Protein AF-A0A8S3G442-F1 (afdb_monomer)

Mean predicted aligned error: 13.62 Å

Solvent-accessible surface area (backbone atoms only — not comparable to full-atom values): 12020 Å² total; per-residue (Å²): 132,86,89,55,69,63,75,75,56,76,86,79,78,70,96,75,92,61,94,71,61,68,75,75,36,70,69,55,65,61,31,68,63,55,66,76,34,65,86,58,74,58,79,45,80,46,79,48,76,46,67,48,62,57,96,81,64,96,60,79,54,86,41,74,48,76,45,80,46,73,48,73,60,92,69,60,79,90,51,52,67,72,61,49,48,61,55,53,50,51,55,50,42,31,45,75,70,30,49,76,38,79,94,72,75,40,72,47,62,47,80,93,85,76,89,85,66,55,75,56,58,49,20,51,79,66,75,44,63,74,52,81,87,45,57,57,49,50,88,63,29,65,47,44,51,92,54,68,84,57,59,70,94,79,54,94,60,62,61,65,44,71,71,59,50,52,55,50,52,51,52,52,52,52,54,55,69,71,50,88,68,78,89,79,134

Sequence (185 aa):
LIKNFNQIINQNAHDTDLMFDYRHASQAKLHPVLKNKPDSLWFQLYVDEIGLTNPIGVKKDTQKVTMLYFQLADLPDTVNSMFFEPIVQDLNTLQTSGIFIPALRTQLNFAFTVLAGDNLGSNDIGGFQKNFNNGQFCRYCHINYDQRLIPLSQISHPHRTIDRHDNLVQQVINLNTDFILQGVL

Secondary structure (DSSP, 8-state):
--S-GGGSS-TT----SS---GGGSHHHHT-HHHHH-TTPPPEEEEEEEEEE--SSSS-TTSEEEEEEEEEE-S--GGGHHHHHHHHHHHHHHHHHT-EEEGGGTEEEPP--------HHHHHHHTT--S-SSSS---SSB---GGGTTS-GGG--PPBP-HHHHHHHHHHHHHHHHH-------

Organism: NCBI:txid392030

pLDDT: mean 72.91, std 14.62, range [24.36, 93.94]

Radius of gyration: 22.72 Å; Cα contacts (8 Å, |Δi|>4): 151; chains: 1; bounding box: 51×57×52 Å

Nearest PDB structures (foldseek):
  1qy7-assembly1_A  TM=2.957E-01  e=1.611E+00  Synechococcus elongatus PCC 7942 = FACHB-805
  3otc-assembly1_A-2  TM=1.597E-01  e=1.041E+00  Homo sapiens

Structure (mmCIF, N/CA/C/O backbone):
data_AF-A0A8S3G442-F1
#
_entry.id   AF-A0A8S3G442-F1
#
loop_
_atom_site.group_PDB
_atom_site.id
_atom_site.type_symbol
_atom_site.label_atom_id
_atom_site.label_alt_id
_atom_site.label_comp_id
_atom_site.label_asym_id
_atom_site.label_entity_id
_atom_site.label_seq_id
_atom_site.pdbx_PDB_ins_code
_atom_site.Cartn_x
_atom_site.Cartn_y
_atom_site.Cartn_z
_atom_site.occupancy
_atom_site.B_iso_or_equiv
_atom_site.auth_seq_id
_atom_site.auth_comp_id
_atom_site.auth_asym_id
_atom_site.auth_atom_id
_atom_site.pdbx_PDB_model_num
ATOM 1 N N . LEU A 1 1 ? -19.771 -18.845 -9.005 1.00 37.91 1 LEU A N 1
ATOM 2 C CA . LEU A 1 1 ? -20.437 -18.206 -7.846 1.00 37.91 1 LEU A CA 1
ATOM 3 C C . LEU A 1 1 ? -20.083 -19.001 -6.598 1.00 37.91 1 LEU A C 1
ATOM 5 O O . LEU A 1 1 ? -20.616 -20.091 -6.416 1.00 37.91 1 LEU A O 1
ATOM 9 N N . ILE A 1 2 ? -19.128 -18.507 -5.806 1.00 37.22 2 ILE A N 1
ATOM 10 C CA . ILE A 1 2 ? -18.793 -19.076 -4.492 1.00 37.22 2 ILE A CA 1
ATOM 11 C C . ILE A 1 2 ? -20.034 -18.890 -3.615 1.00 37.22 2 ILE A C 1
ATOM 13 O O . ILE A 1 2 ? -20.482 -17.765 -3.427 1.00 37.22 2 ILE A O 1
ATOM 17 N N . LYS A 1 3 ? -20.655 -19.991 -3.175 1.00 43.91 3 LYS A N 1
ATOM 18 C CA . LYS A 1 3 ? -21.930 -19.945 -2.436 1.00 43.91 3 LYS A CA 1
ATOM 19 C C . LYS A 1 3 ? -21.749 -19.677 -0.936 1.00 43.91 3 LYS A C 1
ATOM 21 O O . LYS A 1 3 ? -22.724 -19.316 -0.288 1.00 43.91 3 LYS A O 1
ATOM 26 N N . ASN A 1 4 ? -20.541 -19.861 -0.391 1.00 52.12 4 ASN A N 1
ATOM 27 C CA . ASN A 1 4 ? -20.175 -19.490 0.979 1.00 52.12 4 ASN A CA 1
ATOM 28 C C . ASN A 1 4 ? -18.644 -19.559 1.161 1.00 52.12 4 ASN A C 1
ATOM 30 O O . ASN A 1 4 ? -18.049 -20.581 0.816 1.00 52.12 4 ASN A O 1
ATOM 34 N N . PHE A 1 5 ? -18.012 -18.522 1.718 1.00 49.75 5 PHE A N 1
ATOM 35 C CA . PHE A 1 5 ? -16.560 -18.496 1.969 1.00 49.75 5 PHE A CA 1
ATOM 36 C C . PHE A 1 5 ? -16.107 -19.595 2.950 1.00 49.75 5 PHE A C 1
ATOM 38 O O . PHE A 1 5 ? -15.054 -20.203 2.768 1.00 49.75 5 PHE A O 1
ATOM 45 N N . ASN A 1 6 ? -16.950 -19.955 3.924 1.00 52.22 6 ASN A N 1
ATOM 46 C CA . ASN A 1 6 ? -16.612 -20.947 4.951 1.00 52.22 6 ASN A CA 1
ATOM 47 C C . ASN A 1 6 ? -16.590 -22.404 4.463 1.00 52.22 6 ASN A C 1
ATOM 49 O O . ASN A 1 6 ? -16.160 -23.283 5.207 1.00 52.22 6 ASN A O 1
ATOM 53 N N . GLN A 1 7 ? -17.051 -22.696 3.240 1.00 52.62 7 GLN A N 1
ATOM 54 C CA . GLN A 1 7 ? -16.973 -24.054 2.678 1.00 52.62 7 GLN A CA 1
ATOM 55 C C . GLN A 1 7 ? -15.556 -24.434 2.222 1.00 52.62 7 GLN A C 1
ATOM 57 O O . GLN A 1 7 ? -15.289 -25.614 2.012 1.00 52.62 7 GLN A O 1
ATOM 62 N N . ILE A 1 8 ? -14.656 -23.455 2.082 1.00 52.94 8 ILE A N 1
ATOM 63 C CA . ILE A 1 8 ? -13.261 -23.658 1.661 1.00 52.94 8 ILE A CA 1
ATOM 64 C C . ILE A 1 8 ? -12.382 -24.093 2.852 1.00 52.94 8 ILE A C 1
ATOM 66 O O . ILE A 1 8 ? -11.329 -24.703 2.673 1.00 52.94 8 ILE A O 1
ATOM 70 N N . ILE A 1 9 ? -12.835 -23.841 4.083 1.00 53.84 9 ILE A N 1
ATOM 71 C CA . ILE A 1 9 ? -12.091 -24.138 5.308 1.00 53.84 9 ILE A CA 1
ATOM 72 C C . ILE A 1 9 ? -12.263 -25.620 5.667 1.00 53.84 9 ILE A C 1
ATOM 74 O O . ILE A 1 9 ? -13.377 -26.101 5.879 1.00 53.84 9 ILE A O 1
ATOM 78 N N . ASN A 1 10 ? -11.152 -26.353 5.771 1.00 54.84 10 ASN A N 1
ATOM 79 C CA . ASN A 1 10 ? -11.156 -27.767 6.138 1.00 54.84 10 ASN A CA 1
ATOM 80 C C . ASN A 1 10 ? -11.559 -27.940 7.616 1.00 54.84 10 ASN A C 1
ATOM 82 O O . ASN A 1 10 ? -10.748 -27.785 8.527 1.00 54.84 10 ASN A O 1
ATOM 86 N N . GLN A 1 11 ? -12.832 -28.252 7.864 1.00 54.38 11 GLN A N 1
ATOM 87 C CA . GLN A 1 11 ? -13.404 -28.335 9.217 1.00 54.38 11 GLN A CA 1
ATOM 88 C C . GLN A 1 11 ? -12.864 -29.514 10.051 1.00 54.38 11 GLN A C 1
ATOM 90 O O . GLN A 1 11 ? -13.058 -29.536 11.266 1.00 54.38 11 GLN A O 1
ATOM 95 N N . ASN A 1 12 ? -12.166 -30.460 9.414 1.00 54.53 12 ASN A N 1
ATOM 96 C CA . ASN A 1 12 ? -11.739 -31.738 9.992 1.00 54.53 12 ASN A CA 1
ATOM 97 C C . ASN A 1 12 ? -10.249 -31.782 10.381 1.00 54.53 12 ASN A C 1
ATOM 99 O O . ASN A 1 12 ? -9.679 -32.866 10.495 1.00 54.53 12 ASN A O 1
ATOM 103 N N . ALA A 1 13 ? -9.585 -30.636 10.562 1.00 54.72 13 ALA A N 1
ATOM 104 C CA . ALA A 1 13 ? -8.221 -30.626 11.089 1.00 54.72 13 ALA A CA 1
ATOM 105 C C . ALA A 1 13 ? -8.209 -31.189 12.526 1.00 54.72 13 ALA A C 1
ATOM 107 O O . ALA A 1 13 ? -8.815 -30.611 13.432 1.00 54.72 13 ALA A O 1
ATOM 108 N N . HIS A 1 14 ? -7.559 -32.340 12.714 1.00 53.50 14 HIS A N 1
ATOM 109 C CA . HIS A 1 14 ? -7.411 -33.014 14.005 1.00 53.50 14 HIS A CA 1
ATOM 110 C C . HIS A 1 14 ? -6.116 -32.599 14.693 1.00 53.50 14 HIS A C 1
ATOM 112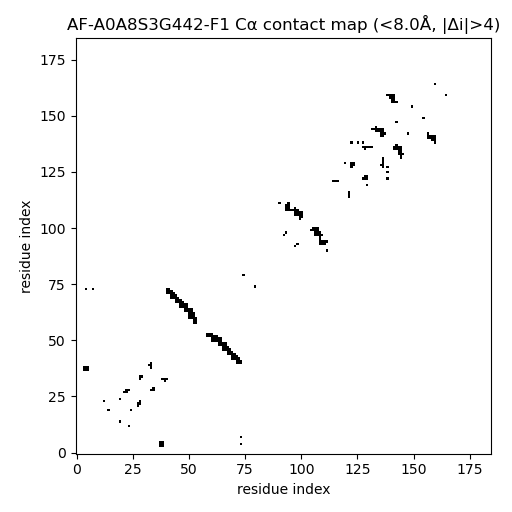 O O . HIS A 1 14 ? -5.108 -32.434 14.016 1.00 53.50 14 HIS A O 1
ATOM 118 N N . ASP A 1 15 ? -6.158 -32.485 16.022 1.00 51.94 15 ASP A N 1
ATOM 119 C CA . ASP A 1 15 ? -5.006 -32.182 16.872 1.00 51.94 15 ASP A CA 1
ATOM 120 C C . ASP A 1 15 ? -3.998 -33.347 16.853 1.00 51.94 15 ASP A C 1
ATOM 122 O O . ASP A 1 15 ? -4.249 -34.407 17.426 1.00 51.94 15 ASP A O 1
ATOM 126 N N . THR A 1 16 ? -2.903 -33.190 16.109 1.00 57.78 16 THR A N 1
ATOM 127 C CA . THR A 1 16 ? -1.846 -34.198 15.908 1.00 57.78 16 THR A CA 1
ATOM 128 C C . THR A 1 16 ? -0.483 -33.693 16.384 1.00 57.78 16 THR A C 1
ATOM 130 O O . THR A 1 16 ? 0.535 -34.100 15.828 1.00 57.78 16 THR A O 1
ATOM 133 N N . ASP A 1 17 ? -0.446 -32.776 17.359 1.00 50.75 17 ASP A N 1
ATOM 134 C CA . ASP A 1 17 ? 0.805 -32.210 17.902 1.00 50.75 17 ASP A CA 1
ATOM 135 C C . ASP A 1 17 ? 1.623 -31.377 16.878 1.00 50.75 17 ASP A C 1
ATOM 137 O O . ASP A 1 17 ? 2.811 -31.106 17.047 1.00 50.75 17 ASP A O 1
ATOM 141 N N . LEU A 1 18 ? 0.978 -30.945 15.786 1.00 55.62 18 LEU A N 1
ATOM 142 C CA . LEU A 1 18 ? 1.510 -29.991 14.805 1.00 55.62 18 LEU A CA 1
ATOM 143 C C . LEU A 1 18 ? 1.014 -28.578 15.147 1.00 55.62 18 LEU A C 1
ATOM 145 O O . LEU A 1 18 ? -0.081 -28.424 15.676 1.00 55.62 18 LEU A O 1
ATOM 149 N N . MET A 1 19 ? 1.779 -27.524 14.831 1.00 50.34 19 MET A N 1
ATOM 150 C CA . MET A 1 19 ? 1.280 -26.150 14.995 1.00 50.34 19 MET A CA 1
ATOM 151 C C . MET A 1 19 ? 0.009 -25.944 14.154 1.00 50.34 19 MET A C 1
ATOM 153 O O . MET A 1 19 ? 0.063 -25.942 12.924 1.00 50.34 19 MET A O 1
ATOM 157 N N . PHE A 1 20 ? -1.130 -25.754 14.823 1.00 54.91 20 PHE A N 1
ATOM 158 C CA . PHE A 1 20 ? -2.394 -25.406 14.183 1.00 54.91 20 PHE A CA 1
ATOM 159 C C . PHE A 1 20 ? -2.461 -23.906 13.901 1.00 54.91 20 PHE A C 1
ATOM 161 O O . PHE A 1 20 ? -2.120 -23.086 14.751 1.00 54.91 20 PHE A O 1
ATOM 168 N N . ASP A 1 21 ? -2.967 -23.545 12.720 1.00 57.12 21 ASP A N 1
ATOM 169 C CA . ASP A 1 21 ? -3.413 -22.177 12.433 1.00 57.12 21 ASP A CA 1
ATOM 170 C C . ASP A 1 21 ? -4.415 -21.730 13.523 1.00 57.12 21 ASP A C 1
ATOM 172 O O . ASP A 1 21 ? -5.275 -22.522 13.927 1.00 57.12 21 ASP A O 1
ATOM 176 N N . TYR A 1 22 ? -4.319 -20.477 13.993 1.00 65.88 22 TYR A N 1
ATOM 177 C CA . TYR A 1 22 ? -5.217 -19.889 15.002 1.00 65.88 22 TYR A CA 1
ATOM 178 C C . TYR A 1 22 ? -6.703 -20.082 14.651 1.00 65.88 22 TYR A C 1
ATOM 180 O O . TYR A 1 22 ? -7.542 -20.200 15.543 1.00 65.88 22 TYR A O 1
ATOM 188 N N . ARG A 1 23 ? -7.031 -20.218 13.360 1.00 61.12 23 ARG A N 1
ATOM 189 C CA . ARG A 1 23 ? -8.368 -20.569 12.850 1.00 61.12 23 ARG A CA 1
ATOM 190 C C . ARG A 1 23 ? -8.952 -21.863 13.429 1.00 61.12 23 ARG A C 1
ATOM 192 O O . ARG A 1 23 ? -10.172 -22.009 13.501 1.00 61.12 23 ARG A O 1
ATOM 199 N N . HIS A 1 24 ? -8.120 -22.798 13.877 1.00 63.69 24 HIS A N 1
ATOM 200 C CA . HIS A 1 24 ? -8.580 -24.043 14.494 1.00 63.69 24 HIS A CA 1
ATOM 201 C C . HIS A 1 24 ? -8.859 -23.911 15.995 1.00 63.69 24 HIS A C 1
ATOM 203 O O . HIS A 1 24 ? -9.511 -24.795 16.563 1.00 63.69 24 HIS A O 1
ATOM 209 N N . ALA A 1 25 ? -8.433 -22.810 16.625 1.00 65.38 25 ALA A N 1
ATOM 210 C CA . ALA A 1 25 ? -8.655 -22.565 18.040 1.00 65.38 25 ALA A CA 1
ATOM 211 C C . ALA A 1 25 ? -10.155 -22.451 18.350 1.00 65.38 25 ALA A C 1
ATOM 213 O O . ALA A 1 25 ? -10.929 -21.821 17.624 1.00 65.38 25 ALA A O 1
ATOM 214 N N . SER A 1 26 ? -10.572 -23.022 19.481 1.00 64.50 26 SER A N 1
ATOM 215 C CA . SER A 1 26 ? -11.960 -22.952 19.961 1.00 64.50 26 SER A CA 1
ATOM 216 C C . SER A 1 26 ? -12.456 -21.508 20.104 1.00 64.50 26 SER A C 1
ATOM 218 O O . SER A 1 26 ? -13.609 -21.217 19.800 1.00 64.50 26 SER A O 1
ATOM 220 N N . GLN A 1 27 ? -11.564 -20.593 20.490 1.00 67.25 27 GLN A N 1
ATOM 221 C CA . GLN A 1 27 ? -11.832 -19.157 20.591 1.00 67.25 27 GLN A CA 1
ATOM 222 C C . GLN A 1 27 ? -12.149 -18.523 19.229 1.00 67.25 27 GLN A C 1
ATOM 224 O O . GLN A 1 27 ? -13.106 -17.759 19.126 1.00 67.25 27 GLN A O 1
ATOM 229 N N . ALA A 1 28 ? -11.404 -18.882 18.178 1.00 64.81 28 ALA A N 1
ATOM 230 C CA . ALA A 1 28 ? -11.645 -18.396 16.822 1.00 64.81 28 ALA A CA 1
ATOM 231 C C . ALA A 1 28 ? -12.974 -18.933 16.263 1.00 64.81 28 ALA A C 1
ATOM 233 O O . ALA A 1 28 ? -13.785 -18.165 15.748 1.00 64.81 28 ALA A O 1
ATOM 234 N N . LYS A 1 29 ? -13.256 -20.231 16.459 1.00 66.56 29 LYS A N 1
ATOM 235 C CA . LYS A 1 29 ? -14.513 -20.880 16.028 1.00 66.56 29 LYS A CA 1
ATOM 236 C C . LYS A 1 29 ? -15.763 -20.306 16.705 1.00 66.56 29 LYS A C 1
ATOM 238 O O . LYS A 1 29 ? -16.852 -20.359 16.139 1.00 66.56 29 LYS A O 1
ATOM 243 N N . LEU A 1 30 ? -15.624 -19.770 17.918 1.00 71.69 30 LEU A N 1
ATOM 244 C CA . LEU A 1 30 ? -16.724 -19.197 18.699 1.00 71.69 30 LEU A CA 1
ATOM 245 C C . LEU A 1 30 ? -16.845 -17.672 18.564 1.00 71.69 30 LEU A C 1
ATOM 247 O O . LEU A 1 30 ? -17.698 -17.079 19.229 1.00 71.69 30 LEU A O 1
ATOM 251 N N . HIS A 1 31 ? -16.039 -17.028 17.713 1.00 78.88 31 HIS A N 1
ATOM 252 C CA . HIS A 1 31 ? -16.061 -15.577 17.573 1.00 78.88 31 HIS A CA 1
ATOM 253 C C . HIS A 1 31 ? -17.461 -15.083 17.139 1.00 78.88 31 HIS A C 1
ATOM 255 O O . HIS A 1 31 ? -17.970 -15.531 16.105 1.00 78.88 31 HIS A O 1
ATOM 261 N N . PRO A 1 32 ? -18.105 -14.147 17.872 1.00 79.69 32 PRO A N 1
ATOM 262 C CA . PRO A 1 32 ? -19.507 -13.778 17.646 1.00 79.69 32 PRO A CA 1
ATOM 263 C C . PRO A 1 32 ? -19.808 -13.290 16.228 1.00 79.69 32 PRO A C 1
ATOM 265 O O . PRO A 1 32 ? -20.873 -13.576 15.685 1.00 79.69 32 PRO A O 1
ATOM 268 N N . VAL A 1 33 ? -18.866 -12.569 15.614 1.00 78.25 33 VAL A N 1
ATOM 269 C CA . VAL A 1 33 ? -19.019 -12.071 14.240 1.00 78.25 33 VAL A CA 1
ATOM 270 C C . VAL A 1 33 ? -18.999 -13.228 13.244 1.00 78.25 33 VAL A C 1
ATOM 272 O O . VAL A 1 33 ? -19.878 -13.294 12.395 1.00 78.25 33 VAL A O 1
ATOM 275 N N . LEU A 1 34 ? -18.080 -14.184 13.397 1.00 73.19 34 LEU A N 1
ATOM 276 C CA . LEU A 1 34 ? -17.962 -15.324 12.482 1.00 73.19 34 LEU A CA 1
ATOM 277 C C . LEU A 1 34 ? -19.134 -16.294 12.635 1.00 73.19 34 LEU A C 1
ATOM 279 O O . LEU A 1 34 ? -19.632 -16.832 11.653 1.00 73.19 34 LEU A O 1
ATOM 283 N N . LYS A 1 35 ? -19.623 -16.463 13.868 1.00 73.00 35 LYS A N 1
ATOM 284 C CA . LYS A 1 35 ? -20.786 -17.304 14.158 1.00 73.00 35 LYS A CA 1
ATOM 285 C C . LYS A 1 35 ? -22.081 -16.740 13.568 1.00 73.00 35 LYS A C 1
ATOM 287 O O . LYS A 1 35 ? -22.903 -17.502 13.072 1.00 73.00 35 LYS A O 1
ATOM 292 N N . ASN A 1 36 ? -22.280 -15.423 13.650 1.00 79.25 36 ASN A N 1
ATOM 293 C CA . ASN A 1 36 ? -23.547 -14.786 13.274 1.00 79.25 36 ASN A CA 1
ATOM 294 C C . ASN A 1 36 ? -23.567 -14.262 11.832 1.00 79.25 36 ASN A C 1
ATOM 296 O O . ASN A 1 36 ? -24.643 -14.006 11.295 1.00 79.25 36 ASN A O 1
ATOM 300 N N . LYS A 1 37 ? -22.399 -14.062 11.215 1.00 80.19 37 LYS A N 1
ATOM 301 C CA . LYS A 1 37 ? -22.257 -13.520 9.862 1.00 80.19 37 LYS A CA 1
ATOM 302 C C . LYS A 1 37 ? -21.326 -14.430 9.051 1.00 80.19 37 LYS A C 1
ATOM 304 O O . LYS A 1 37 ? -20.115 -14.206 9.068 1.00 80.19 37 LYS A O 1
ATOM 309 N N . PRO A 1 38 ? -21.866 -15.440 8.347 1.00 70.25 38 PRO A N 1
ATOM 310 C CA . PRO A 1 38 ? -21.060 -16.446 7.654 1.00 70.25 38 PRO A CA 1
ATOM 311 C C . PRO A 1 38 ? -20.217 -15.878 6.502 1.00 70.25 38 PRO A C 1
ATOM 313 O O . PRO A 1 38 ? -19.219 -16.484 6.141 1.00 70.25 38 PRO A O 1
ATOM 316 N N . ASP A 1 39 ? -20.547 -14.702 5.970 1.00 71.75 39 ASP A N 1
ATOM 317 C CA . ASP A 1 39 ? -19.748 -14.035 4.929 1.00 71.75 39 ASP A CA 1
ATOM 318 C C . ASP A 1 39 ? -18.629 -13.141 5.503 1.00 71.75 39 ASP A C 1
ATOM 320 O O . ASP A 1 39 ? -18.079 -12.288 4.809 1.00 71.75 39 ASP A O 1
ATOM 324 N N . SER A 1 40 ? -18.310 -13.286 6.792 1.00 72.00 40 SER A N 1
ATOM 325 C CA . SER A 1 40 ? -17.250 -12.511 7.442 1.00 72.00 40 SER A CA 1
ATOM 326 C C . SER A 1 40 ? -15.877 -13.110 7.169 1.00 72.00 40 SER A C 1
ATOM 328 O O . SER A 1 40 ? -15.684 -14.317 7.292 1.00 72.00 40 SER A O 1
ATOM 330 N N . LEU A 1 41 ? -14.908 -12.245 6.882 1.00 70.31 41 LEU A N 1
ATOM 331 C CA . LEU A 1 41 ? -13.519 -12.631 6.656 1.00 70.31 41 LEU A CA 1
ATOM 332 C C . LEU A 1 41 ? -12.704 -12.568 7.944 1.00 70.31 41 LEU A C 1
ATOM 334 O O . LEU A 1 41 ? -12.987 -11.778 8.851 1.00 70.31 41 LEU A O 1
ATOM 338 N N . TRP A 1 42 ? -11.650 -13.379 7.991 1.00 72.00 42 TRP A N 1
ATOM 339 C CA . TRP A 1 42 ? -10.644 -13.280 9.035 1.00 72.00 42 TRP A CA 1
AT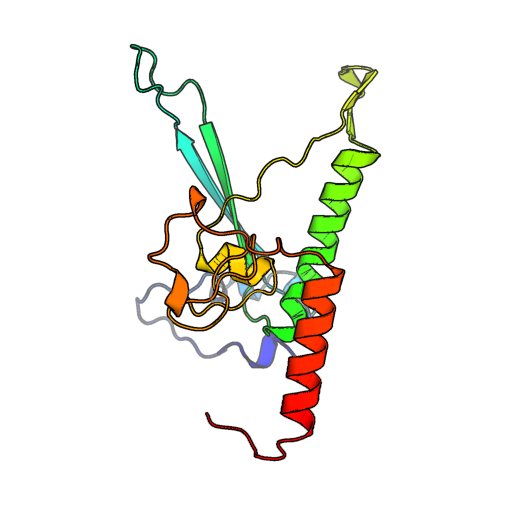OM 340 C C . TRP A 1 42 ? -9.657 -12.159 8.702 1.00 72.00 42 TRP A C 1
ATOM 342 O O . TRP A 1 42 ? -8.982 -12.211 7.674 1.00 72.00 42 TRP A O 1
ATOM 352 N N . PHE A 1 43 ? -9.559 -11.165 9.584 1.00 74.94 43 PHE A N 1
ATOM 353 C CA . PHE A 1 43 ? -8.588 -10.079 9.479 1.00 74.94 43 PHE A CA 1
ATOM 354 C C . PHE A 1 43 ? -7.593 -10.183 10.628 1.00 74.94 43 PHE A C 1
ATOM 356 O O . PHE A 1 43 ? -7.939 -9.958 11.789 1.00 74.94 43 PHE A O 1
ATOM 363 N N . GLN A 1 44 ? -6.360 -10.558 10.305 1.00 73.06 44 GLN A N 1
ATOM 364 C CA . GLN A 1 44 ? -5.288 -10.687 11.282 1.00 73.06 44 GLN A CA 1
ATOM 365 C C . GLN A 1 44 ? -4.337 -9.506 11.159 1.00 73.06 44 GLN A C 1
ATOM 367 O O . GLN A 1 44 ? -3.827 -9.244 10.075 1.00 73.06 44 GLN A O 1
ATOM 372 N N . LEU A 1 45 ? -4.073 -8.835 12.278 1.00 71.88 45 LEU A N 1
ATOM 373 C CA . LEU A 1 45 ? -3.044 -7.807 12.395 1.00 71.88 45 LEU A CA 1
ATOM 374 C C . LEU A 1 45 ? -1.841 -8.383 13.137 1.00 71.88 45 LEU A C 1
ATOM 376 O O . LEU A 1 45 ? -1.986 -8.972 14.208 1.00 71.88 45 LEU A O 1
ATOM 380 N N . TYR A 1 46 ? -0.657 -8.184 12.580 1.00 72.50 46 TYR A N 1
ATOM 381 C CA . TYR A 1 46 ? 0.617 -8.453 13.221 1.00 72.50 46 TYR A CA 1
ATOM 382 C C . TYR A 1 46 ? 1.432 -7.162 13.242 1.00 72.50 46 TYR A C 1
ATOM 384 O O . TYR A 1 46 ? 1.476 -6.421 12.261 1.00 72.50 46 TYR A O 1
ATOM 392 N N . VAL A 1 47 ? 2.042 -6.871 14.386 1.00 78.62 47 VAL A N 1
ATOM 393 C CA . VAL A 1 47 ? 2.810 -5.645 14.595 1.00 78.62 47 VAL A CA 1
ATOM 394 C C . VAL A 1 47 ? 4.207 -6.030 15.033 1.00 78.62 47 VAL A C 1
ATOM 396 O O . VAL A 1 47 ? 4.362 -6.758 16.012 1.00 78.62 47 VAL A O 1
ATOM 399 N N . ASP A 1 48 ? 5.196 -5.513 14.318 1.00 78.50 48 ASP A N 1
ATOM 400 C CA . ASP A 1 48 ? 6.605 -5.619 14.679 1.00 78.50 48 ASP A CA 1
ATOM 401 C C . ASP A 1 48 ? 7.242 -4.223 14.725 1.00 78.50 48 ASP A C 1
ATOM 403 O O . ASP A 1 48 ? 6.765 -3.283 14.084 1.00 78.50 48 ASP A O 1
ATOM 407 N N . GLU A 1 49 ? 8.317 -4.068 15.490 1.00 79.38 49 GLU A N 1
ATOM 408 C CA . GLU A 1 49 ? 9.075 -2.821 15.587 1.00 79.38 49 GLU A CA 1
ATOM 409 C C . GLU A 1 49 ? 10.527 -3.046 15.163 1.00 79.38 49 GLU A C 1
ATOM 411 O O . GLU A 1 49 ? 11.263 -3.809 15.784 1.00 79.38 49 GLU A O 1
ATOM 416 N N . ILE A 1 50 ? 10.981 -2.299 14.157 1.00 77.44 50 ILE A 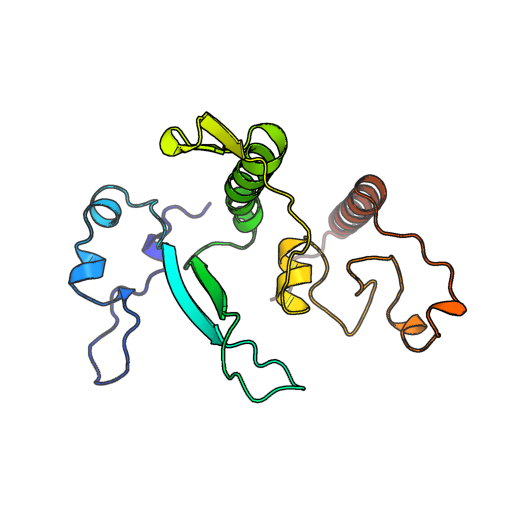N 1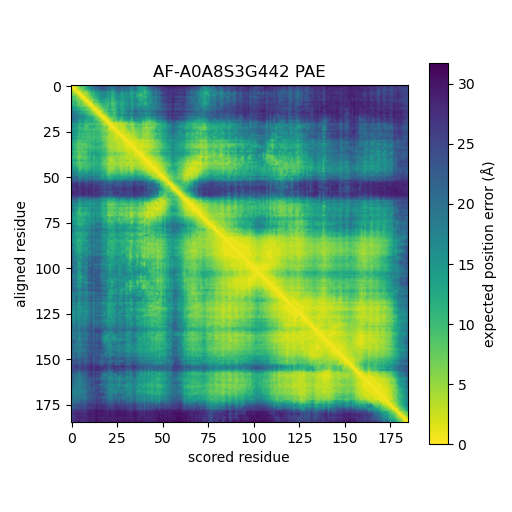
ATOM 417 C CA . ILE A 1 50 ? 12.386 -2.275 13.746 1.00 77.44 50 ILE A CA 1
ATOM 418 C C . ILE A 1 50 ? 13.042 -1.002 14.280 1.00 77.44 50 ILE A C 1
ATOM 420 O O . ILE A 1 50 ? 12.626 0.112 13.959 1.00 77.44 50 ILE A O 1
ATOM 424 N N . GLY A 1 51 ? 14.103 -1.152 15.074 1.00 70.94 51 GLY A N 1
ATOM 425 C CA . GLY A 1 51 ? 14.971 -0.039 15.456 1.00 70.94 51 GLY A CA 1
ATOM 426 C C . GLY A 1 51 ? 15.833 0.409 14.274 1.00 70.94 51 GLY A C 1
ATOM 427 O O . GLY A 1 51 ? 16.631 -0.370 13.752 1.00 70.94 51 GLY A O 1
ATOM 428 N N . LEU A 1 52 ? 15.698 1.665 13.846 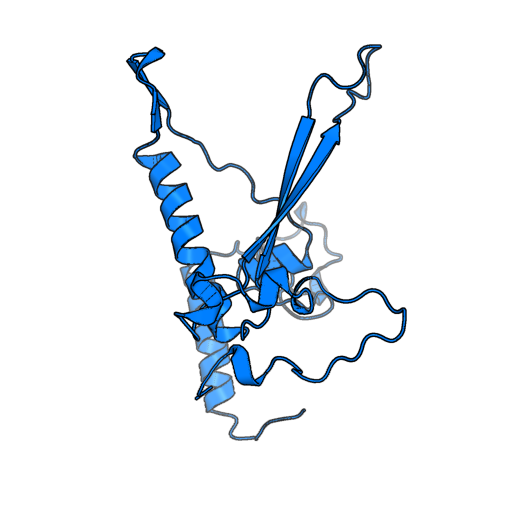1.00 68.00 52 LEU A N 1
ATOM 429 C CA . LEU A 1 52 ? 16.630 2.275 12.903 1.00 68.00 52 LEU A CA 1
ATOM 430 C C . LEU A 1 52 ? 17.838 2.781 13.691 1.00 68.00 52 LEU A C 1
ATOM 432 O O . LEU A 1 52 ? 17.762 3.777 14.418 1.00 68.00 52 LEU A O 1
ATOM 436 N N . THR A 1 53 ? 18.970 2.094 13.554 1.00 57.84 53 THR A N 1
ATOM 437 C CA . THR A 1 53 ? 20.231 2.588 14.107 1.00 57.84 53 THR A CA 1
ATOM 438 C C . THR A 1 53 ? 20.820 3.627 13.161 1.00 57.84 53 THR A C 1
ATOM 440 O O . THR A 1 53 ? 20.898 3.427 11.950 1.00 57.84 53 THR A O 1
ATOM 443 N N . ASN A 1 54 ? 21.230 4.770 13.708 1.00 51.72 54 ASN A N 1
ATOM 444 C CA . ASN A 1 54 ? 22.070 5.700 12.969 1.00 51.72 54 ASN A CA 1
ATOM 445 C C . ASN A 1 54 ? 23.453 5.037 12.787 1.00 51.72 54 ASN A C 1
ATOM 447 O O . ASN A 1 54 ? 24.092 4.735 13.798 1.00 51.72 54 ASN A O 1
ATOM 451 N N . PRO A 1 55 ? 23.950 4.826 11.553 1.00 52.16 55 PRO A N 1
ATOM 452 C CA . PRO A 1 55 ? 25.266 4.226 11.333 1.00 52.16 55 PRO A CA 1
ATOM 453 C C . PRO A 1 55 ? 26.435 5.101 11.829 1.00 52.16 55 PRO A C 1
ATOM 455 O O . PRO A 1 55 ? 27.569 4.629 11.863 1.00 52.16 55 PRO A O 1
ATOM 458 N N . ILE A 1 56 ? 26.190 6.357 12.236 1.00 52.31 56 ILE A N 1
ATOM 459 C CA . ILE A 1 56 ? 27.204 7.284 12.757 1.00 52.31 56 ILE A CA 1
ATOM 460 C C . ILE A 1 56 ? 26.711 7.920 14.071 1.00 52.31 56 ILE A C 1
ATOM 462 O O . ILE A 1 56 ? 26.130 9.004 14.081 1.00 52.31 56 ILE A O 1
ATOM 466 N N . GLY A 1 57 ? 26.952 7.256 15.208 1.00 58.00 57 GLY A N 1
ATOM 467 C CA . GLY A 1 57 ? 26.800 7.862 16.540 1.00 58.00 57 GLY A CA 1
ATOM 468 C C . GLY A 1 57 ? 26.431 6.891 17.667 1.00 58.00 57 GLY A C 1
ATOM 469 O O . GLY A 1 57 ? 25.753 5.894 17.462 1.00 58.00 57 GLY A O 1
ATOM 470 N N . VAL A 1 58 ? 26.849 7.215 18.895 1.00 55.66 58 VAL A N 1
ATOM 471 C CA . VAL A 1 58 ? 26.786 6.351 20.101 1.00 55.66 58 VAL A CA 1
ATOM 472 C C . VAL A 1 58 ? 25.365 6.166 20.677 1.00 55.66 58 VAL A C 1
ATOM 474 O O . VAL A 1 58 ? 25.192 5.566 21.737 1.00 55.66 58 VAL A O 1
ATOM 477 N N . LYS A 1 59 ? 24.326 6.675 20.007 1.00 55.22 59 LYS A N 1
ATOM 478 C CA . LYS A 1 59 ? 22.935 6.601 20.470 1.00 55.22 59 LYS A CA 1
ATOM 479 C C . LYS A 1 59 ? 22.199 5.516 19.683 1.00 55.22 59 LYS A C 1
ATOM 481 O O . LYS A 1 59 ? 21.753 5.748 18.563 1.00 55.22 59 LYS A O 1
ATOM 486 N N . LYS A 1 60 ? 22.122 4.318 20.267 1.00 55.69 60 LYS A N 1
ATOM 487 C CA . LYS A 1 60 ? 21.328 3.205 19.734 1.00 55.69 60 LYS A CA 1
ATOM 488 C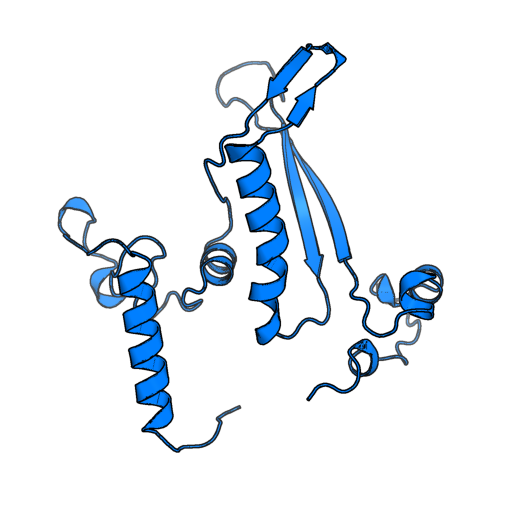 C . LYS A 1 60 ? 19.830 3.533 19.880 1.00 55.69 60 LYS A C 1
ATOM 490 O O . LYS A 1 60 ? 19.408 3.990 20.938 1.00 55.69 60 LYS A O 1
ATOM 495 N N . ASP A 1 61 ? 19.081 3.332 18.797 1.00 55.22 61 ASP A N 1
ATOM 496 C CA . ASP A 1 61 ? 17.611 3.282 18.710 1.00 55.22 61 ASP A CA 1
ATOM 497 C C . ASP A 1 61 ? 16.803 4.566 18.991 1.00 55.22 61 ASP A C 1
ATOM 499 O O . ASP A 1 61 ? 15.773 4.533 19.661 1.00 55.22 61 ASP A O 1
ATOM 503 N N . THR A 1 62 ? 17.197 5.720 18.437 1.00 59.16 62 THR A N 1
ATOM 504 C CA . THR A 1 62 ? 16.356 6.938 18.521 1.00 59.16 62 THR A CA 1
ATOM 505 C C . THR A 1 62 ? 15.130 6.938 17.604 1.00 59.16 62 THR A C 1
ATOM 507 O O . THR A 1 62 ? 14.236 7.755 17.810 1.00 59.16 62 THR A O 1
ATOM 510 N N . GLN A 1 63 ? 15.074 6.071 16.590 1.00 63.53 63 GLN A N 1
ATOM 511 C CA . GLN A 1 63 ? 13.954 5.985 15.650 1.00 63.53 63 GLN A CA 1
ATOM 512 C C . GLN A 1 63 ? 13.499 4.535 15.517 1.00 63.53 63 GLN A C 1
ATOM 514 O O . GLN A 1 63 ? 14.321 3.637 15.351 1.00 63.53 63 GLN A O 1
ATOM 519 N N . LYS A 1 64 ? 12.187 4.316 15.587 1.00 74.75 64 LYS A N 1
ATOM 520 C CA . LYS A 1 64 ? 11.560 3.011 15.386 1.00 74.75 64 LYS A CA 1
ATOM 521 C C . LYS A 1 64 ? 10.643 3.080 14.175 1.00 74.75 64 LYS A C 1
ATOM 523 O O . LYS A 1 64 ? 9.904 4.050 14.019 1.00 74.75 64 LYS A O 1
ATOM 528 N N . VAL A 1 65 ? 10.693 2.055 13.340 1.00 75.50 65 VAL A N 1
ATOM 529 C CA . VAL A 1 65 ? 9.726 1.816 12.273 1.00 75.50 65 VAL A CA 1
ATOM 530 C C . VAL A 1 65 ? 8.792 0.726 12.759 1.00 75.50 65 VAL A C 1
ATOM 532 O O . VAL A 1 65 ? 9.217 -0.402 12.988 1.00 75.50 65 VAL A O 1
ATOM 535 N N . THR A 1 66 ? 7.521 1.070 12.928 1.00 78.31 66 THR A N 1
ATOM 536 C CA . THR A 1 66 ? 6.477 0.089 13.217 1.00 78.31 66 THR A CA 1
ATOM 537 C C . THR A 1 66 ? 6.009 -0.517 11.904 1.00 78.31 66 THR A C 1
ATOM 539 O O . THR A 1 66 ? 5.531 0.193 11.018 1.00 78.31 66 THR A O 1
ATOM 542 N N . MET A 1 67 ? 6.148 -1.830 11.776 1.00 77.38 67 MET A N 1
ATOM 543 C CA . MET A 1 67 ? 5.630 -2.590 10.652 1.00 77.38 67 MET A CA 1
ATOM 544 C C . MET A 1 67 ? 4.276 -3.166 11.038 1.00 77.38 67 MET A C 1
ATOM 546 O O . MET A 1 67 ? 4.172 -4.011 11.926 1.00 77.38 67 MET A O 1
ATOM 550 N N . LEU A 1 68 ? 3.234 -2.677 10.371 1.00 71.62 68 LEU A N 1
ATOM 551 C CA . LEU A 1 68 ? 1.893 -3.233 10.459 1.00 71.62 68 LEU A CA 1
ATOM 552 C C . LEU A 1 68 ? 1.720 -4.207 9.301 1.00 71.62 68 LEU A C 1
ATOM 554 O O . LEU A 1 68 ? 1.618 -3.802 8.144 1.00 71.62 68 LEU A O 1
ATOM 558 N N . TYR A 1 69 ? 1.696 -5.489 9.623 1.00 74.06 69 TYR A N 1
ATOM 559 C CA . TYR A 1 69 ? 1.351 -6.543 8.690 1.00 74.06 69 TYR A CA 1
ATOM 560 C C . TYR A 1 69 ? -0.112 -6.893 8.902 1.00 74.06 69 TYR A C 1
ATOM 562 O O . TYR A 1 69 ? -0.563 -7.053 10.036 1.00 74.06 69 TYR A O 1
ATOM 570 N N . PHE A 1 70 ? -0.859 -7.037 7.818 1.00 70.00 70 PHE A N 1
ATOM 571 C CA . PHE A 1 70 ? -2.191 -7.604 7.894 1.00 70.00 70 PHE A CA 1
ATOM 572 C C . PHE A 1 70 ? -2.314 -8.764 6.923 1.00 70.00 70 PHE A C 1
ATOM 574 O O . PHE A 1 70 ? -1.779 -8.724 5.817 1.00 70.00 70 PHE A O 1
ATOM 581 N N . GLN A 1 71 ? -3.015 -9.803 7.355 1.00 70.12 71 GLN A N 1
ATOM 582 C CA . GLN A 1 71 ? -3.360 -10.933 6.515 1.00 70.12 71 GLN A CA 1
ATOM 583 C C . GLN A 1 71 ? -4.877 -11.045 6.450 1.00 70.12 71 GLN A C 1
ATOM 585 O O . GLN A 1 71 ? -5.562 -11.120 7.474 1.00 70.12 71 GLN A O 1
ATOM 590 N N . LEU A 1 72 ? -5.376 -11.087 5.219 1.00 70.19 72 LEU A N 1
ATOM 591 C CA . LEU A 1 72 ? -6.718 -11.538 4.905 1.00 70.19 72 LEU A CA 1
ATOM 592 C C . LEU A 1 72 ? -6.602 -12.940 4.342 1.00 70.19 72 LEU A C 1
ATOM 594 O O . LEU A 1 72 ? -5.965 -13.154 3.312 1.00 70.19 72 LEU A O 1
ATOM 598 N N . ALA A 1 73 ? -7.173 -13.900 5.051 1.00 67.88 73 ALA A N 1
ATOM 599 C CA . ALA A 1 73 ? -7.198 -15.267 4.575 1.00 67.88 73 ALA A CA 1
ATOM 600 C C . ALA A 1 73 ? -8.440 -15.522 3.709 1.00 67.88 73 ALA A C 1
ATOM 602 O O . ALA A 1 73 ? -9.461 -14.852 3.853 1.00 67.88 73 ALA A O 1
ATOM 603 N N . ASP A 1 74 ? -8.340 -16.529 2.842 1.00 68.94 74 ASP A N 1
ATOM 604 C CA . ASP A 1 74 ? -9.469 -17.131 2.124 1.00 68.94 74 ASP A CA 1
ATOM 605 C C . ASP A 1 74 ? -10.158 -16.208 1.092 1.00 68.94 74 ASP A C 1
ATOM 607 O O . ASP A 1 74 ? -11.296 -16.452 0.696 1.00 68.94 74 ASP A O 1
ATOM 611 N N . LEU A 1 75 ? -9.455 -15.175 0.605 1.00 66.06 75 LEU A N 1
ATOM 612 C CA . LEU A 1 75 ? -9.921 -14.280 -0.459 1.00 66.06 75 LEU A CA 1
ATOM 613 C C . LEU A 1 75 ? -9.529 -14.772 -1.866 1.00 66.06 75 LEU A C 1
ATOM 615 O O . LEU A 1 75 ? -8.356 -15.046 -2.111 1.00 66.06 75 LEU A O 1
ATOM 619 N N . PRO A 1 76 ? -10.476 -14.828 -2.822 1.00 66.50 76 PRO A N 1
ATOM 620 C CA . PRO A 1 76 ? -10.156 -14.930 -4.239 1.00 66.50 76 PRO A CA 1
ATOM 621 C C . PRO A 1 76 ? -9.457 -13.663 -4.748 1.00 66.50 76 PRO A C 1
ATOM 623 O O . PRO A 1 76 ? -9.852 -12.551 -4.399 1.00 66.50 76 PRO A O 1
ATOM 626 N N . ASP A 1 77 ? -8.521 -13.815 -5.687 1.00 62.25 77 ASP A N 1
ATOM 627 C CA . ASP A 1 77 ? -7.788 -12.687 -6.287 1.00 62.25 77 ASP A CA 1
ATOM 628 C C . ASP A 1 77 ? -8.708 -11.606 -6.888 1.00 62.25 77 ASP A C 1
ATOM 630 O O . ASP A 1 77 ? -8.384 -10.420 -6.874 1.00 62.25 77 ASP A O 1
ATOM 634 N N . THR A 1 78 ? -9.899 -11.991 -7.360 1.00 63.75 78 THR A N 1
ATOM 635 C CA . THR A 1 78 ? -10.878 -11.083 -7.980 1.00 63.75 78 THR A CA 1
ATOM 636 C C . THR A 1 78 ? -11.467 -10.034 -7.033 1.00 63.75 78 THR A C 1
ATOM 638 O O . THR A 1 78 ? -12.056 -9.071 -7.512 1.00 63.75 78 THR A O 1
ATOM 641 N N . VAL A 1 79 ? -11.363 -10.217 -5.712 1.00 66.44 79 VAL A N 1
ATOM 642 C CA . VAL A 1 79 ? -11.921 -9.289 -4.705 1.00 66.44 79 VAL A CA 1
ATOM 643 C C . VAL A 1 79 ? -10.856 -8.476 -3.964 1.00 66.44 79 VAL A C 1
ATOM 645 O O . VAL A 1 79 ? -11.211 -7.583 -3.198 1.00 66.44 79 VAL A O 1
ATOM 648 N N . ASN A 1 80 ? -9.565 -8.700 -4.236 1.00 64.62 80 ASN A N 1
ATOM 649 C CA . ASN A 1 80 ? -8.477 -7.954 -3.592 1.00 64.62 80 ASN A CA 1
ATOM 650 C C . ASN A 1 80 ? -8.572 -6.441 -3.845 1.00 64.62 80 ASN A C 1
ATOM 652 O O . ASN A 1 80 ? -8.394 -5.650 -2.921 1.00 64.62 80 ASN A O 1
ATOM 656 N N . SER A 1 81 ? -8.917 -6.022 -5.068 1.00 67.25 81 SER A N 1
ATOM 657 C CA . SER A 1 81 ? -9.053 -4.599 -5.418 1.00 67.25 81 SER A CA 1
ATOM 658 C C . SER A 1 81 ? -10.153 -3.887 -4.622 1.00 67.25 81 SER A C 1
ATOM 660 O O . SER A 1 81 ? -9.955 -2.751 -4.198 1.00 67.25 81 SER A O 1
ATOM 662 N N . MET A 1 82 ? -11.269 -4.571 -4.345 1.00 69.62 82 MET A N 1
ATOM 663 C CA . MET A 1 82 ? -12.380 -4.027 -3.551 1.00 69.62 82 MET A CA 1
ATOM 664 C C . MET A 1 82 ? -11.994 -3.796 -2.084 1.00 69.62 82 MET A C 1
ATOM 666 O O . MET A 1 82 ? -12.617 -2.990 -1.401 1.00 69.62 82 MET A O 1
ATOM 670 N N . PHE A 1 83 ? -10.970 -4.492 -1.581 1.00 70.94 83 PHE A N 1
ATOM 671 C CA . PHE A 1 83 ? -10.502 -4.315 -0.207 1.00 70.94 83 PHE A CA 1
ATOM 672 C C . PHE A 1 83 ? -9.542 -3.131 -0.050 1.00 70.94 83 PHE A C 1
ATOM 674 O O . PHE A 1 83 ? -9.554 -2.449 0.975 1.00 70.94 83 PHE A O 1
ATOM 681 N N . PHE A 1 84 ? -8.706 -2.865 -1.055 1.00 74.62 84 PHE A N 1
ATOM 682 C CA . PHE A 1 84 ? -7.794 -1.723 -1.002 1.00 74.62 84 PHE A CA 1
ATOM 683 C C . PHE A 1 84 ? -8.523 -0.386 -1.135 1.00 74.62 84 PHE A C 1
ATOM 685 O O . PHE A 1 84 ? -8.021 0.617 -0.637 1.00 74.62 84 PHE A O 1
ATOM 692 N N . GLU A 1 85 ? -9.703 -0.364 -1.756 1.00 80.25 85 GLU A N 1
ATOM 693 C CA . GLU A 1 85 ? -10.498 0.852 -1.940 1.00 80.25 85 GLU A CA 1
ATOM 694 C C . GLU A 1 85 ? -10.783 1.595 -0.615 1.00 80.25 85 GLU A C 1
ATOM 696 O O . GLU A 1 85 ? -10.414 2.769 -0.536 1.00 80.25 85 GLU A O 1
ATOM 701 N N . PRO A 1 86 ? -11.304 0.956 0.455 1.00 83.19 86 PRO A N 1
ATOM 702 C CA . PRO A 1 86 ? -11.429 1.589 1.770 1.00 83.19 86 PRO A CA 1
ATOM 703 C C . PRO A 1 86 ? -10.125 2.192 2.306 1.00 83.19 86 PRO A C 1
ATOM 705 O O . PRO A 1 86 ? -10.118 3.326 2.776 1.00 83.19 86 PRO A O 1
ATOM 708 N N . ILE A 1 87 ? -9.002 1.474 2.189 1.00 82.31 87 ILE A N 1
ATOM 709 C CA . ILE A 1 87 ? -7.696 1.958 2.665 1.00 82.31 87 ILE A CA 1
ATOM 710 C C . ILE A 1 87 ? -7.266 3.192 1.866 1.00 82.31 87 ILE A C 1
ATOM 712 O O . ILE A 1 87 ? -6.818 4.186 2.436 1.00 82.31 87 ILE A O 1
ATOM 716 N N . VAL A 1 88 ? -7.416 3.155 0.543 1.00 83.75 88 VAL A N 1
ATOM 717 C CA . VAL A 1 88 ? -7.111 4.287 -0.339 1.00 83.75 88 VAL A CA 1
ATOM 718 C C . VAL A 1 88 ? -8.009 5.481 -0.012 1.00 83.75 88 VAL A C 1
ATOM 720 O O . VAL A 1 88 ? -7.534 6.617 0.026 1.00 83.75 88 VAL A O 1
ATOM 723 N N . GLN A 1 89 ? -9.289 5.245 0.270 1.00 87.12 89 GLN A N 1
ATOM 724 C CA . GLN A 1 89 ? -10.234 6.285 0.660 1.00 87.12 89 GLN A CA 1
ATOM 725 C C . GLN A 1 89 ? -9.868 6.923 2.006 1.00 87.12 89 GLN A C 1
ATOM 727 O O . GLN A 1 89 ? -9.892 8.152 2.123 1.00 87.12 89 GLN A O 1
ATOM 732 N N . ASP A 1 90 ? -9.460 6.125 2.991 1.00 88.44 90 ASP A N 1
ATOM 733 C CA . ASP A 1 90 ? -8.977 6.621 4.279 1.00 88.44 90 ASP A CA 1
ATOM 734 C C . ASP A 1 90 ? -7.696 7.448 4.103 1.00 88.44 90 ASP A C 1
ATOM 736 O O . ASP A 1 90 ? -7.610 8.569 4.606 1.00 88.44 90 ASP A O 1
ATOM 740 N N . LEU A 1 91 ? -6.730 6.970 3.309 1.00 85.88 91 LEU A N 1
ATOM 741 C CA . LEU A 1 91 ? -5.510 7.719 2.987 1.00 85.88 91 LEU A CA 1
ATOM 742 C C . LEU A 1 91 ? -5.822 9.050 2.290 1.00 85.88 91 LEU A C 1
ATOM 744 O O . LEU A 1 91 ? -5.241 10.081 2.628 1.00 85.88 91 LEU A O 1
ATOM 748 N N . ASN A 1 92 ? -6.765 9.068 1.349 1.00 89.56 92 ASN A N 1
ATOM 749 C CA . ASN A 1 92 ? -7.215 10.301 0.704 1.00 89.56 92 ASN A CA 1
ATOM 750 C C . ASN A 1 92 ? -7.896 11.249 1.697 1.00 89.56 92 ASN A C 1
ATOM 752 O O . ASN A 1 92 ? -7.652 12.458 1.661 1.00 89.56 92 ASN A O 1
ATOM 756 N N . THR A 1 93 ? -8.699 10.720 2.619 1.00 90.94 93 THR A N 1
ATOM 757 C CA . THR A 1 93 ? -9.354 11.507 3.673 1.00 90.94 93 THR A CA 1
ATOM 758 C C . THR A 1 93 ? -8.322 12.142 4.602 1.00 90.94 93 THR A C 1
ATOM 760 O O . THR A 1 93 ? -8.396 13.339 4.873 1.00 90.94 93 THR A O 1
ATOM 763 N N . LEU A 1 94 ? -7.300 11.393 5.022 1.00 89.12 94 LEU A N 1
ATOM 764 C CA . LEU A 1 94 ? -6.204 11.902 5.851 1.00 89.12 94 LEU A CA 1
ATOM 765 C C . LEU A 1 94 ? -5.387 13.001 5.156 1.00 89.12 94 LEU A C 1
ATOM 767 O O . LEU A 1 94 ? -4.907 13.919 5.820 1.00 89.12 94 LEU A O 1
ATOM 771 N N . GLN A 1 95 ? -5.232 12.929 3.835 1.00 90.31 95 GLN A N 1
ATOM 772 C CA . GLN A 1 95 ? -4.506 13.945 3.069 1.00 90.31 95 GLN A CA 1
ATOM 773 C C . GLN A 1 95 ? -5.329 15.215 2.829 1.00 90.31 95 GLN A C 1
ATOM 775 O O . GLN A 1 95 ? -4.804 16.323 2.915 1.00 90.31 95 GLN A O 1
ATOM 780 N N . THR A 1 96 ? -6.618 15.062 2.525 1.00 91.75 96 THR A N 1
ATOM 781 C CA . THR A 1 96 ? -7.500 16.177 2.137 1.00 91.75 96 THR A CA 1
ATOM 782 C C . THR A 1 96 ? -8.155 16.857 3.329 1.00 91.75 96 THR A C 1
ATOM 784 O O . THR A 1 96 ? -8.160 18.082 3.425 1.00 91.75 96 THR A O 1
ATOM 787 N N . SER A 1 97 ? -8.717 16.049 4.223 1.00 92.06 97 SER A N 1
ATOM 788 C CA . SER A 1 97 ? -9.499 16.498 5.369 1.00 92.06 97 SER A CA 1
ATOM 789 C C . SER A 1 97 ? -8.679 16.458 6.650 1.00 92.06 97 SER A C 1
ATOM 791 O O . SER A 1 97 ? -8.870 17.322 7.495 1.00 92.06 97 SER A O 1
ATOM 793 N N . GLY A 1 98 ? -7.763 15.498 6.798 1.00 90.69 98 GLY A N 1
ATOM 794 C CA . GLY A 1 98 ? -6.923 15.354 7.987 1.00 90.69 98 GLY A CA 1
ATOM 795 C C . GLY A 1 98 ? -7.678 14.901 9.238 1.00 90.69 98 GLY A C 1
ATOM 796 O O . GLY A 1 98 ? -8.819 14.448 9.174 1.00 90.69 98 GLY A O 1
ATOM 797 N N . ILE A 1 99 ? -7.031 15.036 10.396 1.00 92.94 99 ILE A N 1
ATOM 798 C CA . ILE A 1 99 ? -7.594 14.727 11.717 1.00 92.94 99 ILE A CA 1
ATOM 799 C C . ILE A 1 99 ? -7.578 15.988 12.584 1.00 92.94 99 ILE A C 1
ATOM 801 O O . ILE A 1 99 ? -6.534 16.620 12.759 1.00 92.94 99 ILE A O 1
ATOM 805 N N . PHE A 1 100 ? -8.723 16.326 13.183 1.00 93.94 100 PHE A N 1
ATOM 806 C CA . PHE A 1 100 ? -8.795 17.393 14.179 1.00 93.94 100 PHE A CA 1
ATOM 807 C C . PHE A 1 100 ? -8.279 16.884 15.523 1.00 93.94 100 PHE A C 1
ATOM 809 O O . PHE A 1 100 ? -8.795 15.897 16.047 1.00 93.94 100 PHE A O 1
ATOM 816 N N . ILE A 1 101 ? -7.300 17.572 16.114 1.00 91.69 101 ILE A N 1
ATOM 817 C CA . ILE A 1 101 ? -6.805 17.264 17.460 1.00 91.69 101 ILE A CA 1
ATOM 818 C C . ILE A 1 101 ? -7.318 18.330 18.433 1.00 91.69 101 ILE A C 1
ATOM 820 O O . ILE A 1 101 ? -6.749 19.427 18.483 1.00 91.69 101 ILE A O 1
ATOM 824 N N . PRO A 1 102 ? -8.339 18.031 19.264 1.00 92.62 102 PRO A N 1
ATOM 825 C CA . PRO A 1 102 ? -8.943 19.021 20.158 1.00 92.62 102 PRO A CA 1
ATOM 826 C C . PRO A 1 102 ? -7.948 19.649 21.136 1.00 92.62 102 PRO A C 1
ATOM 828 O O . PRO A 1 102 ? -7.983 20.857 21.360 1.00 92.62 102 PRO A O 1
ATOM 831 N N . ALA A 1 103 ? -7.020 18.846 21.669 1.00 93.00 103 ALA A N 1
ATOM 832 C CA . ALA A 1 103 ? -5.992 19.307 22.603 1.00 93.00 103 ALA A CA 1
ATOM 833 C C . ALA A 1 103 ? -5.059 20.371 21.995 1.00 93.00 103 ALA A C 1
ATOM 835 O O . ALA A 1 103 ? -4.581 21.245 22.710 1.00 93.00 103 ALA A O 1
ATOM 836 N N . LEU A 1 104 ? -4.835 20.319 20.677 1.00 92.00 104 LEU A N 1
ATOM 837 C CA . LEU A 1 104 ? -3.984 21.256 19.937 1.00 92.00 104 LEU A CA 1
ATOM 838 C C . LEU A 1 104 ? -4.794 22.305 19.162 1.00 92.00 104 LEU A C 1
ATOM 840 O O . LEU A 1 104 ? -4.206 23.185 18.539 1.00 92.00 104 LEU A O 1
ATOM 844 N N . ARG A 1 105 ? -6.132 22.199 19.162 1.00 93.62 105 ARG A N 1
ATOM 845 C CA . ARG A 1 105 ? -7.064 23.024 18.370 1.00 93.62 105 ARG A CA 1
ATOM 846 C C . ARG A 1 105 ? -6.649 23.166 16.901 1.00 93.62 105 ARG A C 1
ATOM 848 O O . ARG A 1 105 ? -6.796 24.232 16.314 1.00 93.62 105 ARG A O 1
ATOM 855 N N . THR A 1 106 ? -6.100 22.100 16.327 1.00 89.69 106 THR A N 1
ATOM 856 C CA . THR A 1 106 ? -5.463 22.132 15.006 1.00 89.69 106 THR A CA 1
ATOM 857 C C . THR A 1 106 ? -5.924 20.947 14.166 1.00 89.69 106 THR A C 1
ATOM 859 O O . THR A 1 106 ? -6.091 19.843 14.689 1.00 89.69 106 THR A O 1
ATOM 862 N N . GLN A 1 107 ? -6.107 21.188 12.865 1.00 92.94 107 GLN A N 1
ATOM 863 C CA . GLN A 1 107 ? -6.302 20.146 11.860 1.00 92.94 107 GLN A CA 1
ATOM 864 C C . GLN A 1 107 ? -4.938 19.668 11.357 1.00 92.94 107 GLN A C 1
ATOM 866 O O . GLN A 1 107 ? -4.162 20.470 10.835 1.00 92.94 107 GLN A O 1
ATOM 871 N N . LEU A 1 108 ? -4.636 18.380 11.515 1.00 90.38 108 LEU A N 1
ATOM 872 C CA . LEU A 1 108 ? -3.431 17.774 10.956 1.00 90.38 108 LEU A CA 1
ATOM 873 C C . LEU A 1 108 ? -3.767 17.026 9.673 1.00 90.38 108 LEU A C 1
ATOM 875 O O . LEU A 1 108 ? -4.486 16.030 9.711 1.00 90.38 108 LEU A O 1
ATOM 879 N N . ASN A 1 109 ? -3.199 17.477 8.560 1.00 86.38 109 ASN A N 1
ATOM 880 C CA . ASN A 1 109 ? -3.233 16.742 7.302 1.00 86.38 109 ASN A CA 1
ATOM 881 C C . ASN A 1 109 ? -1.991 15.864 7.195 1.00 86.38 109 ASN A C 1
ATOM 883 O O . ASN A 1 109 ? -0.900 16.240 7.630 1.00 86.38 109 ASN A O 1
ATOM 887 N N . PHE A 1 110 ? -2.165 14.694 6.603 1.00 84.12 110 PHE A N 1
ATOM 888 C CA . PHE A 1 110 ? -1.092 13.735 6.395 1.00 84.12 110 PHE A CA 1
ATOM 889 C C . PHE A 1 110 ? -0.603 13.849 4.955 1.00 84.12 110 PHE A C 1
ATOM 891 O O . PHE A 1 110 ? -1.360 14.227 4.072 1.00 84.12 110 PHE A O 1
ATOM 898 N N . ALA A 1 111 ? 0.664 13.538 4.705 1.00 81.81 111 ALA A N 1
ATOM 899 C CA . ALA A 1 111 ? 1.195 13.433 3.352 1.00 81.81 111 ALA A CA 1
ATOM 900 C C . ALA A 1 111 ? 1.617 11.986 3.129 1.00 81.81 111 ALA A C 1
ATOM 902 O O . ALA A 1 111 ? 2.514 11.489 3.813 1.00 81.81 111 ALA A O 1
ATOM 903 N N . PHE A 1 112 ? 0.964 11.302 2.192 1.00 77.12 112 PHE A N 1
ATOM 904 C CA . PHE A 1 112 ? 1.378 9.964 1.807 1.00 77.12 112 PHE A CA 1
ATOM 905 C C . PHE A 1 112 ? 2.538 10.072 0.814 1.00 77.12 112 PHE A C 1
ATOM 907 O O . PHE A 1 112 ? 2.372 10.580 -0.292 1.00 77.12 112 PHE A O 1
ATOM 914 N N . THR A 1 113 ? 3.732 9.641 1.220 1.00 70.12 113 THR A N 1
ATOM 915 C CA . THR A 1 113 ? 4.963 9.859 0.442 1.00 70.12 113 THR A CA 1
ATOM 916 C C . THR A 1 113 ? 5.492 8.594 -0.219 1.00 70.12 113 THR A C 1
ATOM 918 O O . THR A 1 113 ? 5.971 8.651 -1.349 1.00 70.12 113 THR A O 1
ATOM 921 N N . VAL A 1 114 ? 5.432 7.453 0.471 1.00 71.62 114 VAL A N 1
ATOM 922 C CA . VAL A 1 114 ? 6.031 6.199 0.009 1.00 71.62 114 VAL A CA 1
ATOM 923 C C . VAL A 1 114 ? 5.146 5.019 0.391 1.00 71.62 114 VAL A C 1
ATOM 925 O O . VAL A 1 114 ? 4.822 4.831 1.561 1.00 71.62 114 VAL A O 1
ATOM 928 N N . LEU A 1 115 ? 4.844 4.176 -0.598 1.00 74.56 115 LEU A N 1
ATOM 929 C CA . LEU A 1 115 ? 4.457 2.787 -0.375 1.00 74.56 115 LEU A CA 1
ATOM 930 C C . LEU A 1 115 ? 5.727 1.932 -0.429 1.00 74.56 115 LEU A C 1
ATOM 932 O O . LEU A 1 115 ? 6.334 1.788 -1.492 1.00 74.56 115 LEU A O 1
ATOM 936 N N . ALA A 1 116 ? 6.148 1.406 0.717 1.00 77.25 116 ALA A N 1
ATOM 937 C CA . ALA A 1 116 ? 7.274 0.487 0.799 1.00 77.25 116 ALA A CA 1
ATOM 938 C C . ALA A 1 116 ? 6.755 -0.951 0.760 1.00 77.25 116 ALA A C 1
ATOM 940 O O . ALA A 1 116 ? 5.873 -1.322 1.530 1.00 77.25 116 ALA A O 1
ATOM 941 N N . GLY A 1 117 ? 7.319 -1.758 -0.127 1.00 76.75 117 GLY A N 1
ATOM 942 C CA . GLY A 1 117 ? 6.996 -3.169 -0.259 1.00 76.75 117 GLY A CA 1
ATOM 943 C C . GLY A 1 117 ? 8.103 -3.884 -1.014 1.00 76.75 117 GLY A C 1
ATOM 944 O O . GLY A 1 117 ? 8.934 -3.252 -1.677 1.00 76.75 117 GLY A O 1
ATOM 945 N N . ASP A 1 118 ? 8.118 -5.208 -0.926 1.00 82.25 118 ASP A N 1
ATOM 946 C CA . ASP A 1 118 ? 8.961 -6.008 -1.801 1.00 82.25 118 ASP A CA 1
ATOM 947 C C . ASP A 1 118 ? 8.489 -5.871 -3.262 1.00 82.25 118 ASP A C 1
ATOM 949 O O . ASP A 1 118 ? 7.429 -5.307 -3.561 1.00 82.25 118 ASP A O 1
ATOM 953 N N . ASN A 1 119 ? 9.296 -6.346 -4.210 1.00 82.06 119 ASN A N 1
ATOM 954 C CA . ASN A 1 119 ? 8.966 -6.177 -5.624 1.00 82.06 119 ASN A CA 1
ATOM 955 C C . ASN A 1 119 ? 7.667 -6.894 -5.995 1.00 82.06 119 ASN A C 1
ATOM 957 O O . ASN A 1 119 ? 6.876 -6.328 -6.749 1.00 82.06 119 ASN A O 1
ATOM 961 N N . LEU A 1 120 ? 7.442 -8.102 -5.473 1.00 83.62 120 LEU A N 1
ATOM 962 C CA . LEU A 1 120 ? 6.270 -8.900 -5.807 1.00 83.62 120 LEU A CA 1
ATOM 963 C C . LEU A 1 120 ? 4.993 -8.249 -5.267 1.00 83.62 120 LEU A C 1
ATOM 965 O O . LEU A 1 120 ? 4.093 -7.966 -6.055 1.00 83.62 120 LEU A O 1
ATOM 969 N N . GLY A 1 121 ? 4.949 -7.928 -3.971 1.00 81.75 121 GLY A N 1
ATOM 970 C CA . GLY A 1 121 ? 3.798 -7.290 -3.337 1.00 81.75 121 GLY A CA 1
ATOM 971 C C . GLY A 1 121 ? 3.512 -5.896 -3.890 1.00 81.75 121 GLY A C 1
ATOM 972 O O . GLY A 1 121 ? 2.362 -5.561 -4.156 1.00 81.75 121 GLY A O 1
ATOM 973 N N . SER A 1 122 ? 4.548 -5.097 -4.169 1.00 83.62 122 SER A N 1
ATOM 974 C CA . SER A 1 122 ? 4.361 -3.765 -4.769 1.00 83.62 122 SER A CA 1
ATOM 975 C C . SER A 1 122 ? 3.787 -3.825 -6.186 1.00 83.62 122 SER A C 1
ATOM 977 O O . SER A 1 122 ? 3.065 -2.915 -6.591 1.00 83.62 122 SER A O 1
ATOM 979 N N . ASN A 1 123 ? 4.133 -4.857 -6.966 1.00 85.06 123 ASN A N 1
ATOM 980 C CA . ASN A 1 123 ? 3.531 -5.054 -8.285 1.00 85.06 123 ASN A CA 1
ATOM 981 C C . ASN A 1 123 ? 2.097 -5.570 -8.163 1.00 85.06 123 ASN A C 1
ATOM 983 O O . ASN A 1 123 ? 1.240 -5.083 -8.889 1.00 85.06 123 ASN A O 1
ATOM 987 N N . ASP A 1 124 ? 1.829 -6.471 -7.218 1.00 80.94 124 ASP A N 1
ATOM 988 C CA . ASP A 1 124 ? 0.489 -7.008 -6.968 1.00 80.94 124 ASP A CA 1
ATOM 989 C C . ASP A 1 124 ? -0.511 -5.912 -6.577 1.00 80.94 124 ASP A C 1
ATOM 991 O O . ASP A 1 124 ? -1.544 -5.752 -7.223 1.00 80.94 124 ASP A O 1
ATOM 995 N N . ILE A 1 125 ? -0.155 -5.083 -5.587 1.00 78.88 125 ILE A N 1
ATOM 996 C CA . ILE A 1 125 ? -0.980 -3.950 -5.135 1.00 78.88 125 ILE A CA 1
ATOM 997 C C . ILE A 1 125 ? -1.227 -2.960 -6.281 1.00 78.88 125 ILE A C 1
ATOM 999 O O . ILE A 1 125 ? -2.305 -2.382 -6.386 1.00 78.88 125 ILE A O 1
ATOM 1003 N N . GLY A 1 126 ? -0.232 -2.760 -7.146 1.00 78.38 126 GLY A N 1
ATOM 1004 C CA . GLY A 1 126 ? -0.332 -1.869 -8.299 1.00 78.38 126 GLY A CA 1
ATOM 1005 C C . GLY A 1 126 ? -1.050 -2.457 -9.516 1.00 78.38 126 GLY A C 1
ATOM 1006 O O . GLY A 1 126 ? -1.124 -1.773 -10.533 1.00 78.38 126 GLY A O 1
ATOM 1007 N N . GLY A 1 127 ? -1.532 -3.706 -9.463 1.00 79.25 127 GLY A N 1
ATOM 1008 C CA . GLY A 1 127 ? -2.144 -4.376 -10.619 1.00 79.25 127 GLY A CA 1
ATOM 1009 C C . GLY A 1 127 ? -1.157 -4.653 -11.763 1.00 79.25 127 GLY A C 1
ATOM 1010 O O . GLY A 1 127 ? -1.540 -4.746 -12.929 1.00 79.25 127 GLY A O 1
ATOM 1011 N N . PHE A 1 128 ? 0.136 -4.753 -11.457 1.00 84.19 128 PHE A N 1
ATOM 1012 C CA . PHE A 1 128 ? 1.200 -5.013 -12.422 1.00 84.19 128 PHE A CA 1
ATOM 1013 C C . PHE A 1 128 ? 1.572 -6.500 -12.463 1.00 84.19 128 PHE A C 1
ATOM 1015 O O . PHE A 1 128 ? 1.280 -7.271 -11.549 1.00 84.19 128 PHE A O 1
ATOM 1022 N N . GLN A 1 129 ? 2.254 -6.926 -13.532 1.00 83.12 129 GLN A N 1
ATOM 1023 C CA . GLN A 1 129 ? 2.674 -8.320 -13.640 1.00 83.12 129 GLN A CA 1
ATOM 1024 C C . GLN A 1 129 ? 3.649 -8.714 -12.521 1.00 83.12 129 GLN A C 1
ATOM 1026 O O . GLN A 1 129 ? 4.586 -7.994 -12.182 1.00 83.12 129 GLN A O 1
ATOM 1031 N N . LYS A 1 130 ? 3.449 -9.921 -11.996 1.00 85.50 130 LYS A N 1
ATOM 1032 C CA . LYS A 1 130 ? 4.270 -10.524 -10.940 1.00 85.50 130 LYS A CA 1
ATOM 1033 C C . LYS A 1 130 ? 5.459 -11.338 -11.471 1.00 85.50 130 LYS A C 1
ATOM 1035 O O . LYS A 1 130 ? 6.241 -11.877 -10.693 1.00 85.50 130 LYS A O 1
ATOM 1040 N N . ASN A 1 131 ? 5.601 -11.435 -12.797 1.00 85.00 131 ASN A N 1
ATOM 1041 C CA . ASN A 1 131 ? 6.718 -12.107 -13.452 1.00 85.00 131 ASN A CA 1
ATOM 1042 C C . ASN A 1 131 ? 7.818 -11.096 -13.803 1.00 85.00 131 ASN A C 1
ATOM 1044 O O . ASN A 1 131 ? 7.630 -10.218 -14.642 1.00 85.00 131 ASN A O 1
ATOM 1048 N N . PHE A 1 132 ? 8.984 -11.259 -13.182 1.00 87.00 132 PHE A N 1
ATOM 1049 C CA . PHE A 1 132 ? 10.147 -10.394 -13.393 1.00 87.00 132 PHE A CA 1
ATOM 1050 C C . PHE A 1 132 ? 11.130 -1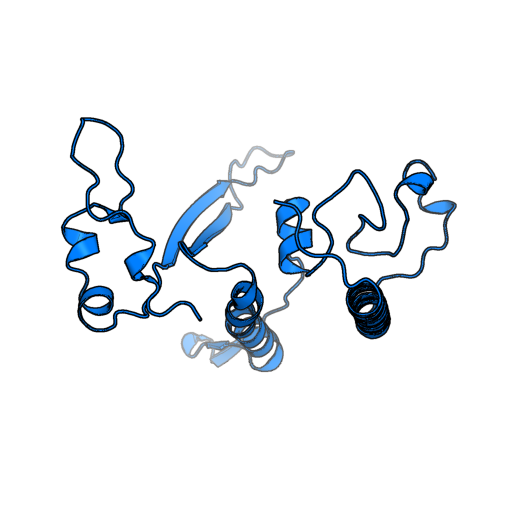0.930 -14.435 1.00 87.00 132 PHE A C 1
ATOM 1052 O O . PHE A 1 132 ? 12.205 -10.364 -14.571 1.00 87.00 132 PHE A O 1
ATOM 1059 N N . ASN A 1 133 ? 10.782 -12.001 -15.153 1.00 87.56 133 ASN A N 1
ATOM 1060 C CA . ASN A 1 133 ? 11.631 -12.655 -16.152 1.00 87.56 133 ASN A CA 1
ATOM 1061 C C . ASN A 1 133 ? 11.133 -12.478 -17.596 1.00 87.56 133 ASN A C 1
ATOM 1063 O O . ASN A 1 133 ? 11.697 -13.069 -18.513 1.00 87.56 133 ASN A O 1
ATOM 1067 N N . ASN A 1 134 ? 10.065 -11.706 -17.814 1.00 86.38 134 ASN A N 1
ATOM 1068 C CA . ASN A 1 134 ? 9.513 -11.434 -19.140 1.00 86.38 134 ASN A CA 1
ATOM 1069 C C . ASN A 1 134 ? 8.711 -10.116 -19.142 1.00 86.38 134 ASN A C 1
ATOM 1071 O O . ASN A 1 134 ? 8.371 -9.595 -18.082 1.00 86.38 134 ASN A O 1
ATOM 1075 N N . GLY A 1 135 ? 8.387 -9.587 -20.324 1.00 86.44 135 GLY A N 1
ATOM 1076 C CA . GLY A 1 135 ? 7.450 -8.475 -20.505 1.00 86.44 135 GLY A CA 1
ATOM 1077 C C . GLY A 1 135 ? 7.874 -7.161 -19.838 1.00 86.44 135 GLY A C 1
ATOM 1078 O O . GLY A 1 135 ? 9.062 -6.880 -19.671 1.00 86.44 135 GLY A O 1
ATOM 1079 N N . GLN A 1 136 ? 6.884 -6.347 -19.457 1.00 87.88 136 GLN A N 1
ATOM 1080 C CA . GLN A 1 136 ? 7.081 -5.050 -18.799 1.00 87.88 136 GLN A CA 1
ATOM 1081 C C . GLN A 1 136 ? 7.093 -5.172 -17.271 1.00 87.88 136 GLN A C 1
ATOM 1083 O O . GLN A 1 136 ? 6.053 -5.092 -16.618 1.00 87.88 136 GLN A O 1
ATOM 1088 N N . PHE A 1 137 ? 8.260 -5.419 -16.684 1.00 86.12 137 PHE A N 1
ATOM 1089 C CA . PHE A 1 137 ? 8.406 -5.803 -15.268 1.00 86.12 137 PHE A CA 1
ATOM 1090 C C . PHE A 1 137 ? 8.508 -4.619 -14.287 1.00 86.12 137 PHE A C 1
ATOM 1092 O O . PHE A 1 137 ? 8.414 -4.797 -13.075 1.00 86.12 137 PHE A O 1
ATOM 1099 N N . CYS A 1 138 ? 8.741 -3.404 -14.786 1.00 86.00 138 CYS A N 1
ATOM 1100 C CA . CYS A 1 138 ? 8.871 -2.219 -13.943 1.00 86.00 138 CYS A CA 1
ATOM 1101 C C . CYS A 1 138 ? 7.498 -1.611 -13.626 1.00 86.00 138 CYS A C 1
ATOM 1103 O O . CYS A 1 138 ? 6.671 -1.442 -14.521 1.00 86.00 138 CYS A O 1
ATOM 1105 N N . ARG A 1 139 ? 7.283 -1.191 -12.375 1.00 86.88 139 ARG A N 1
ATOM 1106 C CA . ARG A 1 139 ? 6.068 -0.478 -11.931 1.00 86.88 139 ARG A CA 1
ATOM 1107 C C . ARG A 1 139 ? 6.058 1.023 -12.250 1.00 86.88 139 ARG A C 1
ATOM 1109 O O . ARG A 1 139 ? 5.023 1.664 -12.146 1.00 86.88 139 ARG A O 1
ATOM 1116 N N . TYR A 1 140 ? 7.195 1.595 -12.649 1.00 85.62 140 TYR A N 1
ATOM 1117 C CA . TYR A 1 140 ? 7.328 3.037 -12.908 1.00 85.62 140 TYR A CA 1
ATOM 1118 C C . TYR A 1 140 ? 7.359 3.396 -14.397 1.00 85.62 140 TYR A C 1
ATOM 1120 O O . TYR A 1 140 ? 7.005 4.513 -14.779 1.00 85.62 140 TYR A O 1
ATOM 1128 N N . CYS A 1 141 ? 7.789 2.471 -15.254 1.00 85.88 141 CYS A N 1
ATOM 1129 C CA . CYS A 1 141 ? 7.930 2.699 -16.690 1.00 85.88 141 CYS A CA 1
ATOM 1130 C C . CYS A 1 141 ? 7.594 1.444 -17.501 1.00 85.88 141 CYS A C 1
ATOM 1132 O O . CYS A 1 141 ? 7.496 0.343 -16.961 1.00 85.88 141 CYS A O 1
ATOM 1134 N N . HIS A 1 142 ? 7.445 1.623 -18.812 1.00 85.38 142 HIS A N 1
ATOM 1135 C CA . HIS A 1 142 ? 7.174 0.547 -19.770 1.00 85.38 142 HIS A CA 1
ATOM 1136 C C . HIS A 1 142 ? 8.455 -0.065 -20.373 1.00 85.38 142 HIS A C 1
ATOM 1138 O O . HIS A 1 142 ? 8.505 -0.342 -21.569 1.00 85.38 142 HIS A O 1
ATOM 1144 N N . ILE A 1 143 ? 9.506 -0.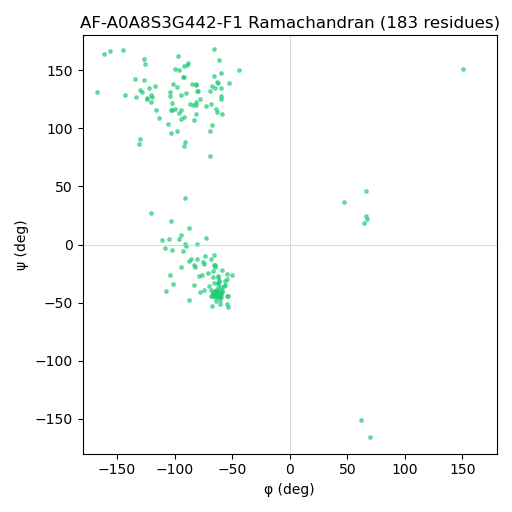255 -19.567 1.00 86.94 143 ILE A N 1
ATOM 1145 C CA . ILE A 1 143 ? 10.710 -0.987 -19.997 1.00 86.94 143 ILE A CA 1
ATOM 1146 C C . ILE A 1 143 ? 10.385 -2.467 -20.209 1.00 86.94 143 ILE A C 1
ATOM 1148 O O . ILE A 1 143 ? 9.715 -3.075 -19.370 1.00 86.94 143 ILE A O 1
ATOM 1152 N N . ASN A 1 144 ? 10.880 -3.048 -21.300 1.00 87.69 144 ASN A N 1
ATOM 1153 C CA . ASN A 1 144 ? 10.767 -4.480 -21.551 1.00 87.69 144 ASN A CA 1
ATOM 1154 C C . ASN A 1 144 ? 11.955 -5.252 -20.954 1.00 87.69 144 ASN A C 1
ATOM 1156 O O . ASN A 1 144 ? 13.046 -4.718 -20.748 1.00 87.69 144 ASN A O 1
ATOM 1160 N N . TYR A 1 145 ? 11.746 -6.532 -20.653 1.00 89.19 145 TYR A N 1
ATOM 1161 C CA . TYR A 1 145 ? 12.747 -7.381 -20.002 1.00 89.19 145 TYR A CA 1
ATOM 1162 C C . TYR A 1 145 ? 14.050 -7.557 -20.807 1.00 89.19 145 TYR A C 1
ATOM 1164 O O . TYR A 1 145 ? 15.137 -7.674 -20.233 1.00 89.19 145 TYR A O 1
ATOM 1172 N N . ASP A 1 146 ? 13.977 -7.544 -22.134 1.00 89.88 146 ASP A N 1
ATOM 1173 C CA . ASP A 1 146 ? 15.134 -7.568 -23.037 1.00 89.88 146 ASP A CA 1
ATOM 1174 C C . ASP A 1 146 ? 16.034 -6.330 -22.875 1.00 89.88 146 ASP A C 1
ATOM 1176 O O . ASP A 1 146 ? 17.249 -6.417 -23.040 1.00 89.88 146 ASP A O 1
ATOM 1180 N N . GLN A 1 147 ? 15.461 -5.207 -22.443 1.00 87.12 147 GLN A N 1
ATOM 1181 C CA . GLN A 1 147 ? 16.148 -3.930 -22.248 1.00 87.12 147 GLN A CA 1
ATOM 1182 C C . GLN A 1 147 ? 16.719 -3.745 -20.832 1.00 87.12 147 GLN A C 1
ATOM 1184 O O . GLN A 1 147 ? 17.353 -2.730 -20.554 1.00 87.12 147 GLN A O 1
ATOM 1189 N N . ARG A 1 148 ? 16.554 -4.722 -19.928 1.00 87.94 148 ARG A N 1
ATOM 1190 C CA . ARG A 1 148 ? 16.904 -4.604 -18.493 1.00 87.94 148 ARG A CA 1
ATOM 1191 C C . ARG A 1 148 ? 18.373 -4.282 -18.189 1.00 87.94 148 ARG A C 1
ATOM 1193 O O . ARG A 1 148 ? 18.676 -3.840 -17.087 1.00 87.94 148 ARG A O 1
ATOM 1200 N N . LEU A 1 149 ? 19.282 -4.564 -19.124 1.00 88.38 149 LEU A N 1
ATOM 1201 C CA . LEU A 1 149 ? 20.723 -4.329 -18.965 1.00 88.38 149 LEU A CA 1
ATOM 1202 C C . LEU A 1 149 ? 21.168 -2.966 -19.505 1.00 88.38 149 LEU A C 1
ATOM 1204 O O . LEU A 1 149 ? 22.335 -2.606 -19.364 1.00 88.38 149 LEU A O 1
ATOM 1208 N N . ILE A 1 150 ? 20.264 -2.215 -20.135 1.00 84.75 150 ILE A N 1
ATOM 1209 C CA . ILE A 1 150 ? 20.592 -0.905 -20.679 1.00 84.75 150 ILE A CA 1
ATOM 1210 C C . ILE A 1 150 ? 20.585 0.116 -19.520 1.00 84.75 150 ILE A C 1
ATOM 1212 O O . ILE A 1 150 ? 19.649 0.130 -18.715 1.00 84.75 150 ILE A O 1
ATOM 1216 N N . PRO A 1 151 ? 21.615 0.971 -19.384 1.00 83.56 151 PRO A N 1
ATOM 1217 C CA . PRO A 1 151 ? 21.650 1.995 -18.344 1.00 83.56 151 PRO A CA 1
ATOM 1218 C C . PRO A 1 151 ? 20.473 2.969 -18.457 1.00 83.56 151 PRO A C 1
ATOM 1220 O O . PRO A 1 151 ? 20.222 3.500 -19.533 1.00 83.56 151 PRO A O 1
ATOM 1223 N N . LEU A 1 152 ? 19.806 3.291 -17.342 1.00 74.94 152 LEU A N 1
ATOM 1224 C CA . LEU A 1 152 ? 18.643 4.198 -17.334 1.00 74.94 152 LEU A CA 1
ATOM 1225 C C . LEU A 1 152 ? 18.930 5.578 -17.948 1.00 74.94 152 LEU A C 1
ATOM 1227 O O . LEU A 1 152 ? 18.048 6.171 -18.555 1.00 74.94 152 LEU A O 1
ATOM 1231 N N . SER A 1 153 ? 20.163 6.080 -17.833 1.00 80.06 153 SER A N 1
ATOM 1232 C CA . SER A 1 153 ? 20.588 7.346 -18.450 1.00 80.06 153 SER A CA 1
ATOM 1233 C C . SER A 1 153 ? 20.581 7.321 -19.981 1.00 80.06 153 SER A C 1
ATOM 1235 O O . SER A 1 153 ? 20.610 8.373 -20.612 1.00 80.06 153 SER A O 1
ATOM 1237 N N . GLN A 1 154 ? 20.564 6.130 -20.574 1.00 77.81 154 GLN A N 1
ATOM 1238 C CA . GLN A 1 154 ? 20.634 5.903 -22.013 1.00 77.81 154 GLN A CA 1
ATOM 1239 C C . GLN A 1 154 ? 19.279 5.511 -22.603 1.00 77.81 154 GLN A C 1
ATOM 1241 O O . GLN A 1 154 ? 19.204 5.216 -23.794 1.00 77.81 154 GLN A O 1
ATOM 1246 N N . ILE A 1 155 ? 18.209 5.511 -21.798 1.00 68.50 155 ILE A N 1
ATOM 1247 C CA . ILE A 1 155 ? 16.888 5.112 -22.267 1.00 68.50 155 ILE A CA 1
ATOM 1248 C C . ILE A 1 155 ? 15.830 6.149 -21.931 1.00 68.50 155 ILE A C 1
ATOM 1250 O O . ILE A 1 155 ? 15.666 6.558 -20.786 1.00 68.50 155 ILE A O 1
ATOM 1254 N N . SER A 1 156 ? 15.042 6.502 -22.943 1.00 73.50 156 SER A N 1
ATOM 1255 C CA . SER A 1 156 ? 13.777 7.202 -22.762 1.00 73.50 156 SER A CA 1
ATOM 1256 C C . SER A 1 156 ? 12.654 6.172 -22.814 1.00 73.50 156 SER A C 1
ATOM 1258 O O . SER A 1 156 ? 12.242 5.740 -23.891 1.00 73.50 156 SER A O 1
ATOM 1260 N N . HIS A 1 157 ? 12.187 5.731 -21.646 1.00 73.69 157 HIS A N 1
ATOM 1261 C CA . HIS A 1 157 ? 10.975 4.926 -21.558 1.00 73.69 157 HIS A CA 1
ATOM 1262 C C . HIS A 1 157 ? 9.801 5.782 -21.101 1.00 73.69 157 HIS A C 1
ATOM 1264 O O . HIS A 1 157 ? 9.943 6.560 -20.155 1.00 73.69 157 HIS A O 1
ATOM 1270 N N . PRO A 1 158 ? 8.617 5.607 -21.709 1.00 80.94 158 PRO A N 1
ATOM 1271 C CA . PRO A 1 158 ? 7.423 6.246 -21.201 1.00 80.94 158 PRO A CA 1
ATOM 1272 C C . PRO A 1 158 ? 7.166 5.777 -19.766 1.00 80.94 158 PRO A C 1
ATOM 1274 O O . PRO A 1 158 ? 7.113 4.575 -19.482 1.00 80.94 158 PRO A O 1
ATOM 1277 N N . HIS A 1 159 ? 6.993 6.740 -18.862 1.00 84.69 159 HIS A N 1
ATOM 1278 C CA . HIS A 1 159 ? 6.455 6.473 -17.536 1.00 84.69 159 HIS A CA 1
ATOM 1279 C C . HIS A 1 159 ? 5.055 5.876 -17.650 1.00 84.69 159 HIS A C 1
ATOM 1281 O O . HIS A 1 159 ? 4.303 6.198 -18.584 1.00 84.69 159 HIS A O 1
ATOM 1287 N N . ARG A 1 160 ? 4.718 5.010 -16.691 1.00 85.44 160 ARG A N 1
ATOM 1288 C CA . ARG A 1 160 ? 3.348 4.520 -16.558 1.00 85.44 160 ARG A CA 1
ATOM 1289 C C . ARG A 1 160 ? 2.439 5.691 -16.197 1.00 85.44 160 ARG A C 1
ATOM 1291 O O . ARG A 1 160 ? 2.768 6.497 -15.333 1.00 85.44 160 ARG A O 1
ATOM 1298 N N . THR A 1 161 ? 1.305 5.766 -16.874 1.00 85.44 161 THR A N 1
ATOM 1299 C CA . THR A 1 161 ? 0.182 6.641 -16.528 1.00 85.44 161 THR A CA 1
ATOM 1300 C C . THR A 1 161 ? -1.068 5.779 -16.426 1.00 85.44 161 THR A C 1
ATOM 1302 O O . THR A 1 161 ? -1.080 4.679 -16.986 1.00 85.44 161 THR A O 1
ATOM 1305 N N . ILE A 1 162 ? -2.099 6.271 -15.734 1.00 82.75 162 ILE A N 1
ATOM 1306 C CA . ILE A 1 162 ? -3.395 5.582 -15.624 1.00 82.75 162 ILE A CA 1
ATOM 1307 C C . ILE A 1 162 ? -3.918 5.259 -17.030 1.00 82.75 162 ILE A C 1
ATOM 1309 O O . ILE A 1 162 ? -4.044 4.091 -17.376 1.00 82.75 162 ILE A O 1
ATOM 1313 N N . ASP A 1 163 ? -4.017 6.268 -17.902 1.00 84.75 163 ASP A N 1
ATOM 1314 C CA . ASP A 1 163 ? -4.494 6.088 -19.281 1.00 84.75 163 ASP A CA 1
ATOM 1315 C C . ASP A 1 163 ? -3.714 5.020 -20.062 1.00 84.75 163 ASP A C 1
ATOM 1317 O O . ASP A 1 163 ? -4.291 4.205 -20.780 1.00 84.75 163 ASP A O 1
ATOM 1321 N N . ARG A 1 164 ? -2.377 5.004 -19.964 1.00 82.81 164 ARG A N 1
ATOM 1322 C CA . ARG A 1 164 ? -1.551 4.014 -20.677 1.00 82.81 164 ARG A CA 1
ATOM 1323 C C . ARG A 1 164 ? -1.743 2.613 -20.119 1.00 82.81 164 ARG A C 1
ATOM 1325 O O . ARG A 1 164 ? -1.734 1.656 -20.890 1.00 82.81 164 ARG A O 1
ATOM 1332 N N . HIS A 1 165 ? -1.863 2.494 -18.800 1.00 83.69 165 HIS A N 1
ATOM 1333 C CA . HIS A 1 165 ? -2.112 1.219 -18.150 1.00 83.69 165 HIS A CA 1
ATOM 1334 C C . HIS A 1 165 ? -3.474 0.660 -18.571 1.00 83.69 165 HIS A C 1
ATOM 1336 O O . HIS A 1 165 ? -3.525 -0.466 -19.062 1.00 83.69 165 HIS A O 1
ATOM 1342 N N . ASP A 1 166 ? -4.527 1.472 -18.512 1.00 84.12 166 ASP A N 1
ATOM 1343 C CA . ASP A 1 166 ? -5.882 1.064 -18.887 1.00 84.12 166 ASP A CA 1
ATOM 1344 C C . ASP A 1 166 ? -5.954 0.634 -20.356 1.00 84.12 166 ASP A C 1
ATOM 1346 O O . ASP A 1 166 ? -6.504 -0.420 -20.672 1.00 84.12 166 ASP A O 1
ATOM 1350 N N . ASN A 1 167 ? -5.314 1.383 -21.259 1.00 85.88 167 ASN A N 1
ATOM 1351 C CA . ASN A 1 167 ? -5.232 1.014 -22.674 1.00 85.88 167 ASN A CA 1
ATOM 1352 C C . ASN A 1 167 ? -4.544 -0.346 -22.896 1.00 85.88 167 ASN A C 1
ATOM 1354 O O . ASN A 1 167 ? -5.012 -1.144 -23.708 1.00 85.88 167 ASN A O 1
ATOM 1358 N N . LEU A 1 168 ? -3.452 -0.634 -22.178 1.00 80.69 168 LEU A N 1
ATOM 1359 C CA . LEU A 1 168 ? -2.767 -1.930 -22.264 1.00 80.69 168 LEU A CA 1
ATOM 1360 C C . LEU A 1 168 ? -3.633 -3.066 -21.716 1.00 80.69 168 LEU A C 1
ATOM 1362 O O . LEU A 1 168 ? -3.692 -4.133 -22.324 1.00 80.69 168 LEU A O 1
ATOM 1366 N N . VAL A 1 169 ? -4.321 -2.841 -20.596 1.00 80.88 169 VAL A N 1
ATOM 1367 C CA . VAL A 1 169 ? -5.241 -3.827 -20.016 1.00 80.88 169 VAL A CA 1
ATOM 1368 C C . VAL A 1 169 ? -6.360 -4.154 -21.007 1.00 80.88 169 VAL A C 1
ATOM 1370 O O . VAL A 1 169 ? -6.624 -5.329 -21.251 1.00 80.88 169 VAL A O 1
ATOM 1373 N N . GLN A 1 170 ? -6.954 -3.146 -21.654 1.00 83.19 170 GLN A N 1
ATOM 1374 C CA . GLN A 1 170 ? -7.981 -3.360 -22.680 1.00 83.19 170 GLN A CA 1
ATOM 1375 C C . GLN A 1 170 ? -7.453 -4.148 -23.883 1.00 83.19 170 GLN A C 1
ATOM 1377 O O . GLN A 1 170 ? -8.132 -5.047 -24.372 1.00 83.19 170 GLN A O 1
ATOM 1382 N N . GLN A 1 171 ? -6.227 -3.876 -24.337 1.00 82.69 171 GLN A N 1
ATOM 1383 C CA . GLN A 1 171 ? -5.602 -4.660 -25.407 1.00 82.69 171 GLN A CA 1
ATOM 1384 C C . GLN A 1 171 ? -5.438 -6.134 -25.018 1.00 82.69 171 GLN A C 1
ATOM 1386 O O . GLN A 1 171 ? -5.754 -7.007 -25.820 1.00 82.69 171 GLN A O 1
ATOM 1391 N N . VAL A 1 172 ? -4.994 -6.426 -23.791 1.00 76.44 172 VAL A N 1
ATOM 1392 C CA . VAL A 1 172 ? -4.847 -7.807 -23.297 1.00 76.44 172 VAL A CA 1
ATOM 1393 C C . VAL A 1 172 ? -6.199 -8.510 -23.180 1.00 76.44 172 VAL A C 1
ATOM 1395 O O . VAL A 1 172 ? -6.319 -9.665 -23.583 1.00 76.44 172 VAL A O 1
ATOM 1398 N N . ILE A 1 173 ? -7.222 -7.826 -22.660 1.00 77.69 173 ILE A N 1
ATOM 1399 C CA . ILE A 1 173 ? -8.582 -8.374 -22.564 1.00 77.69 173 ILE A CA 1
ATOM 1400 C C . ILE A 1 173 ? -9.112 -8.714 -23.959 1.00 77.69 173 ILE A C 1
ATOM 1402 O O . ILE A 1 173 ? -9.576 -9.831 -24.166 1.00 77.69 173 ILE A O 1
ATOM 1406 N N . ASN A 1 174 ? -8.973 -7.796 -24.918 1.00 76.56 174 ASN A N 1
ATOM 1407 C CA . ASN A 1 174 ? -9.449 -7.993 -26.288 1.00 76.56 174 ASN A CA 1
ATOM 1408 C C . ASN A 1 174 ? -8.708 -9.139 -27.000 1.00 76.56 174 ASN A C 1
ATOM 1410 O O . ASN A 1 174 ? -9.337 -9.969 -27.652 1.00 76.56 174 ASN A O 1
ATOM 1414 N N . LEU A 1 175 ? -7.388 -9.253 -26.805 1.00 69.00 175 LEU A N 1
ATOM 1415 C CA . LEU A 1 175 ? -6.614 -10.395 -27.304 1.00 69.00 175 LEU A CA 1
ATOM 1416 C C . LEU A 1 175 ? -7.132 -11.714 -26.717 1.00 69.00 175 LEU A C 1
ATOM 1418 O O . LEU A 1 175 ? -7.348 -12.672 -27.452 1.00 69.00 175 LEU A O 1
ATOM 1422 N N . ASN A 1 176 ? -7.393 -11.766 -25.410 1.00 60.19 176 ASN A N 1
ATOM 1423 C CA . ASN A 1 176 ? -7.935 -12.965 -24.767 1.00 60.19 176 ASN A CA 1
ATOM 1424 C C . ASN A 1 176 ? -9.362 -13.303 -25.225 1.00 60.19 176 ASN A C 1
ATOM 1426 O O . ASN A 1 176 ? -9.731 -14.474 -25.206 1.00 60.19 176 ASN A O 1
ATOM 1430 N N . THR A 1 177 ? -10.168 -12.323 -25.644 1.00 57.75 177 THR A N 1
ATOM 1431 C CA . THR A 1 177 ? -11.497 -12.594 -26.214 1.00 57.75 177 THR A CA 1
ATOM 1432 C C . THR A 1 177 ? -11.442 -13.115 -27.650 1.00 57.75 177 THR A C 1
ATOM 1434 O O . THR A 1 177 ? -12.336 -13.860 -28.047 1.00 57.75 177 THR A O 1
ATOM 1437 N N . ASP A 1 178 ? -10.388 -12.788 -28.404 1.00 55.19 178 ASP A N 1
ATOM 1438 C CA . ASP A 1 178 ? -10.172 -13.288 -29.768 1.00 55.19 178 ASP A CA 1
ATOM 1439 C C . ASP A 1 178 ? -9.608 -14.723 -29.784 1.00 55.19 178 ASP A C 1
ATOM 1441 O O . ASP A 1 178 ? -9.868 -15.497 -30.710 1.00 55.19 178 ASP A O 1
ATOM 1445 N N . PHE A 1 179 ? -8.885 -15.125 -28.733 1.00 48.28 179 PHE A N 1
ATOM 1446 C CA . PHE A 1 179 ? -8.429 -16.501 -28.532 1.00 48.28 179 PHE A CA 1
ATOM 1447 C C . PHE A 1 179 ? -9.443 -17.303 -27.702 1.00 48.28 179 PHE A C 1
ATOM 1449 O O . PHE A 1 179 ? -9.283 -17.497 -26.499 1.00 48.28 179 PHE A O 1
ATOM 1456 N N . ILE A 1 180 ? -10.469 -17.859 -28.357 1.00 40.16 180 ILE A N 1
ATOM 1457 C CA . ILE A 1 180 ? -11.274 -18.953 -27.787 1.00 40.16 180 ILE A CA 1
ATOM 1458 C C . ILE A 1 180 ? -10.404 -20.221 -27.732 1.00 40.16 180 ILE A C 1
ATOM 1460 O O . ILE A 1 180 ? -10.555 -21.126 -28.548 1.00 40.16 180 ILE A O 1
ATOM 1464 N N . LEU A 1 181 ? -9.482 -20.312 -26.774 1.00 36.09 181 LEU A N 1
ATOM 1465 C CA . LEU A 1 181 ? -8.976 -21.593 -26.291 1.00 36.09 181 LEU A CA 1
ATOM 1466 C C . LEU A 1 181 ? -8.949 -21.607 -24.763 1.00 36.09 181 LEU A C 1
ATOM 1468 O O . LEU A 1 181 ? -8.452 -20.707 -24.095 1.00 36.09 181 LEU A O 1
ATOM 1472 N N . GLN A 1 182 ? -9.597 -22.660 -24.274 1.00 38.47 182 GLN A N 1
ATOM 1473 C CA . GLN A 1 182 ? -9.946 -22.983 -22.903 1.00 38.47 18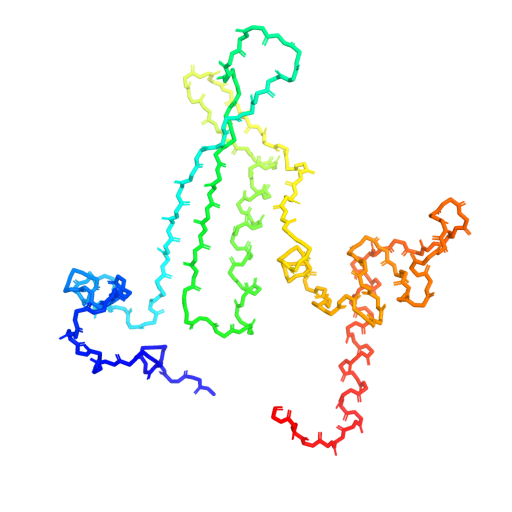2 GLN A CA 1
ATOM 1474 C C . GLN A 1 182 ? -8.713 -23.136 -22.012 1.00 38.47 182 GLN A C 1
ATOM 1476 O O . GLN A 1 182 ? -7.611 -23.383 -22.495 1.00 38.47 182 GLN A O 1
ATOM 1481 N N . GLY A 1 183 ? -8.946 -22.994 -20.706 1.00 39.28 183 GLY A N 1
ATOM 1482 C CA . GLY A 1 183 ? -7.927 -22.967 -19.667 1.00 39.28 183 GLY A CA 1
ATOM 1483 C C . GLY A 1 183 ? -6.834 -24.023 -19.796 1.00 39.28 183 GLY A C 1
ATOM 1484 O O . GLY A 1 183 ? -7.053 -25.147 -20.246 1.00 39.28 183 GLY A O 1
ATOM 1485 N N . VAL A 1 184 ? -5.661 -23.653 -19.305 1.00 24.36 184 VAL A N 1
ATOM 1486 C CA . VAL A 1 184 ? -4.623 -24.606 -18.946 1.00 24.36 184 VAL A CA 1
ATOM 1487 C C . VAL A 1 184 ? -4.279 -24.342 -17.485 1.00 24.36 184 VAL A C 1
ATOM 1489 O O . VAL A 1 184 ? -4.062 -23.196 -17.095 1.00 24.36 184 VAL A O 1
ATOM 1492 N N . LEU A 1 185 ? -4.384 -25.438 -16.733 1.00 30.00 185 LEU A N 1
ATOM 1493 C CA . LEU A 1 185 ? -4.205 -25.648 -15.296 1.00 30.00 185 LEU A CA 1
ATOM 1494 C C . LEU A 1 185 ? -3.002 -24.923 -14.683 1.00 30.00 185 LEU A C 1
ATOM 1496 O O . LEU A 1 185 ? -1.940 -24.886 -15.344 1.00 30.00 185 LEU A O 1
#

Foldseek 3Di:
DPPFLCVVDDLPDDPPVDDDDCCNDPCNVVPPCCVVPRNDWDKDWDKDKDFDQDPDDPDGRPDIDIDIDIDTPSDDLVCPLVVCVVVVVVLVCLQPVNDQDVVVRDGHHDDDDDDDDDLQVVCSNLVHDNDQQFAQSDQFFRDTNVCVPPDPVPDDTDTDDPVVVVVVVVVVVVVVVVDPDDDDD